Protein AF-A0A502C5X9-F1 (afdb_monomer_lite)

Secondary structure (DSSP, 8-state):
-PPPPS-SSHHHHHHHHHHHHHHTTPEEEEEETTEEEEEE-TT--EEEEEE-SS--HHHHHHHTTT-STT--B--SEEEEEES---TTHHHHHHHTT-EEEEEEESSTT-S-EEEEE---S-SS------SBPPPPPSS---S-TT-SS-----HHHHHHHHHHHHHHHHS-B-HHHHHHTT--HHHHHSTTSSSEEEETTEEES-S---HHHHSHHHHHHHHHHHHHHHHHHH--

pLDDT: mean 86.07, std 11.59, range [36.19, 97.5]

Radius of gyration: 22.04 Å; chains: 1; bounding box: 50×36×68 Å

Foldseek 3Di:
DPDPQPDPDQLVQQVLVCVQLVVVVWDWFACAPQALIWTAHPVGAIEGEHEDQADDVVSLVSQCPCVPPPSQEEGQATEYEYQDDDPPVQVVCVVVLYWYWHWDAPDVPDPHIDIDGPDDPDPDRRGSPHNYYGDDDPDRDPFGGPDPPTPDCDLQLQLVLLLQLCCVPVVKDFCVSSVVSVHHCCQQPPPPHQWDDDDVRITHGGNDPPSCVVCVVSSVVSNVVSVVVVVVVVVD

Structure (mmCIF, N/CA/C/O backbone):
data_AF-A0A502C5X9-F1
#
_entry.id   AF-A0A502C5X9-F1
#
loop_
_atom_site.group_PDB
_atom_site.id
_atom_site.type_symbol
_atom_site.label_atom_id
_atom_site.label_alt_id
_atom_site.label_comp_id
_atom_site.label_asym_id
_atom_site.label_entity_id
_atom_site.label_seq_id
_atom_site.pdbx_PDB_ins_code
_atom_site.Cartn_x
_atom_site.Cartn_y
_atom_site.Cartn_z
_atom_site.occupancy
_atom_site.B_iso_or_equiv
_atom_site.auth_seq_id
_atom_site.auth_comp_id
_atom_site.auth_asym_id
_atom_site.auth_atom_id
_atom_site.pdbx_PDB_model_num
ATOM 1 N N . MET A 1 1 ? 9.878 12.792 -35.454 1.00 36.19 1 MET A N 1
ATOM 2 C CA . MET A 1 1 ? 8.569 12.905 -34.776 1.00 36.19 1 MET A CA 1
ATOM 3 C C . MET A 1 1 ? 8.774 12.499 -33.329 1.00 36.19 1 MET A C 1
ATOM 5 O O . MET A 1 1 ? 9.447 11.499 -33.111 1.00 36.19 1 MET A O 1
ATOM 9 N N . ALA A 1 2 ? 8.303 13.282 -32.356 1.00 42.47 2 ALA A N 1
ATOM 10 C CA . ALA A 1 2 ? 8.372 12.863 -30.957 1.00 42.47 2 ALA A CA 1
ATOM 11 C C . ALA A 1 2 ? 7.516 11.600 -30.794 1.00 42.47 2 ALA A C 1
ATOM 13 O O . ALA A 1 2 ? 6.363 11.592 -31.222 1.00 42.47 2 ALA A O 1
ATOM 14 N N . LYS A 1 3 ? 8.099 10.526 -30.255 1.00 55.25 3 LYS A N 1
ATOM 15 C CA . LYS A 1 3 ? 7.365 9.296 -29.940 1.00 55.25 3 LYS A CA 1
ATOM 16 C C . LYS A 1 3 ? 6.261 9.678 -28.949 1.00 55.25 3 LYS A C 1
ATOM 18 O O . LYS A 1 3 ? 6.556 10.336 -27.950 1.00 55.25 3 LYS A O 1
ATOM 23 N N . GLU A 1 4 ? 5.013 9.348 -29.261 1.00 58.91 4 GLU A N 1
ATOM 24 C CA . GLU A 1 4 ? 3.884 9.628 -28.374 1.00 58.91 4 GLU A CA 1
ATOM 25 C C . GLU A 1 4 ? 4.153 8.991 -27.007 1.00 58.91 4 GLU A C 1
ATOM 27 O O . GLU A 1 4 ? 4.656 7.866 -26.927 1.00 58.91 4 GLU A O 1
ATOM 32 N N . LYS A 1 5 ? 3.913 9.743 -25.928 1.00 69.31 5 LYS A N 1
ATOM 33 C CA . LYS A 1 5 ? 4.139 9.224 -24.580 1.00 69.31 5 LYS A CA 1
ATOM 34 C C . LYS A 1 5 ? 3.052 8.181 -24.299 1.00 69.31 5 LYS A C 1
ATOM 36 O O . LYS A 1 5 ? 1.883 8.551 -24.316 1.00 69.31 5 LYS A O 1
ATOM 41 N N . PRO A 1 6 ? 3.408 6.920 -24.008 1.00 81.62 6 PRO A N 1
ATOM 42 C CA . PRO A 1 6 ? 2.433 5.843 -23.801 1.00 81.62 6 PRO A CA 1
ATOM 43 C C . PRO A 1 6 ? 1.492 6.079 -22.607 1.00 81.62 6 PRO A C 1
ATOM 45 O O . PRO A 1 6 ? 0.400 5.524 -22.577 1.00 81.62 6 PRO A O 1
ATOM 48 N N . PHE A 1 7 ? 1.879 6.936 -21.655 1.00 88.31 7 PHE A N 1
ATOM 49 C CA . PHE A 1 7 ? 1.042 7.349 -20.528 1.00 88.31 7 PHE A CA 1
ATOM 50 C C . PHE A 1 7 ? 1.063 8.867 -20.366 1.00 88.31 7 PHE A C 1
ATOM 52 O O . PHE A 1 7 ? 2.116 9.504 -20.467 1.00 88.31 7 PHE A O 1
ATOM 59 N N . ALA A 1 8 ? -0.109 9.441 -20.086 1.00 85.81 8 ALA A N 1
ATOM 60 C CA . ALA A 1 8 ? -0.269 10.875 -19.855 1.00 85.81 8 ALA A CA 1
ATOM 61 C C . ALA A 1 8 ? 0.150 11.303 -18.436 1.00 85.81 8 ALA A C 1
ATOM 63 O O . ALA A 1 8 ? 0.620 12.425 -18.252 1.00 85.81 8 ALA A O 1
ATOM 64 N N . THR A 1 9 ? -0.008 10.423 -17.441 1.00 89.31 9 THR A N 1
ATOM 65 C CA . THR A 1 9 ? 0.260 10.694 -16.019 1.00 89.31 9 THR A CA 1
ATOM 66 C C . THR A 1 9 ? 0.942 9.504 -15.342 1.00 89.31 9 THR A C 1
ATOM 68 O O . THR A 1 9 ? 0.850 8.376 -15.827 1.00 89.31 9 THR A O 1
ATOM 71 N N . GLU A 1 10 ? 1.619 9.756 -14.216 1.00 89.06 10 GLU A N 1
ATOM 72 C CA . GLU A 1 10 ? 2.200 8.700 -13.366 1.00 89.06 10 GLU A CA 1
ATOM 73 C C . GLU A 1 10 ? 1.101 7.782 -12.815 1.00 89.06 10 GLU A C 1
ATOM 75 O O . GLU A 1 10 ? 1.228 6.570 -12.929 1.00 89.06 10 GLU A O 1
ATOM 80 N N . GLY A 1 11 ? -0.031 8.340 -12.372 1.00 88.44 11 GLY A N 1
ATOM 81 C CA . GLY A 1 11 ? -1.180 7.545 -11.924 1.00 88.44 11 GLY A CA 1
ATOM 82 C C . GLY A 1 11 ? -1.693 6.555 -12.975 1.00 88.44 11 GLY A C 1
ATOM 83 O O . GLY A 1 11 ? -1.880 5.387 -12.667 1.00 88.44 11 GLY A O 1
ATOM 84 N N . ALA A 1 12 ? -1.808 6.963 -14.246 1.00 90.56 12 ALA A N 1
ATOM 85 C CA . ALA A 1 12 ? -2.243 6.050 -15.309 1.00 90.56 12 ALA A CA 1
ATOM 86 C C . ALA A 1 12 ? -1.248 4.900 -15.557 1.00 90.56 12 ALA A C 1
ATOM 88 O O . ALA A 1 12 ? -1.656 3.793 -15.909 1.00 90.56 12 ALA A O 1
ATOM 89 N N . LEU A 1 13 ? 0.054 5.159 -15.389 1.00 93.56 13 LEU A N 1
ATOM 90 C CA . LEU A 1 13 ? 1.093 4.130 -15.456 1.00 93.56 13 LEU A CA 1
ATOM 91 C C . LEU A 1 13 ? 0.979 3.165 -14.269 1.00 93.56 13 LEU A C 1
ATOM 93 O O . LEU A 1 13 ? 1.034 1.950 -14.461 1.00 93.56 13 LEU A O 1
ATOM 97 N N . CYS A 1 14 ? 0.800 3.695 -13.060 1.00 93.88 14 CYS A N 1
ATOM 98 C CA . CYS A 1 14 ? 0.677 2.889 -11.853 1.00 93.88 14 CYS A CA 1
ATOM 99 C C . CYS A 1 14 ? -0.603 2.048 -11.834 1.00 93.88 14 CYS A C 1
ATOM 101 O O . CYS A 1 14 ? -0.535 0.887 -11.446 1.00 93.88 14 CYS A O 1
ATOM 103 N N . ASP A 1 15 ? -1.738 2.584 -12.288 1.00 91.75 15 ASP A N 1
ATOM 104 C CA . ASP A 1 15 ? -3.005 1.848 -12.376 1.00 91.75 15 ASP A CA 1
ATOM 105 C C . ASP A 1 15 ? -2.873 0.648 -13.326 1.00 91.75 15 ASP A C 1
ATOM 107 O O . ASP A 1 15 ? -3.191 -0.483 -12.958 1.00 91.75 15 ASP A O 1
ATOM 111 N N . ALA A 1 16 ? -2.301 0.868 -14.517 1.00 93.12 16 ALA A N 1
ATOM 112 C CA . ALA A 1 16 ? -2.049 -0.206 -15.476 1.00 93.12 16 ALA A CA 1
ATOM 113 C C . ALA A 1 16 ? -1.106 -1.282 -14.909 1.00 93.12 16 ALA A C 1
ATOM 115 O O . ALA A 1 16 ? -1.327 -2.477 -15.116 1.00 93.12 16 ALA A O 1
ATOM 116 N N . PHE A 1 17 ? -0.066 -0.872 -14.176 1.00 95.25 17 PHE A N 1
ATOM 117 C CA . PHE A 1 17 ? 0.856 -1.803 -13.529 1.00 95.25 17 PHE A CA 1
ATOM 118 C C . PHE A 1 17 ? 0.206 -2.565 -12.375 1.00 95.25 17 PHE A C 1
ATOM 120 O O . PHE A 1 17 ? 0.436 -3.763 -12.237 1.00 95.25 17 PHE A O 1
ATOM 127 N N . ALA A 1 18 ? -0.628 -1.906 -11.571 1.00 94.25 18 ALA A N 1
ATOM 128 C CA . ALA A 1 18 ? -1.359 -2.537 -10.481 1.00 94.25 18 ALA A CA 1
ATOM 129 C C . ALA A 1 18 ? -2.304 -3.627 -11.005 1.00 94.25 18 ALA A C 1
ATOM 131 O O . ALA A 1 18 ? -2.344 -4.722 -10.445 1.00 94.25 18 ALA A O 1
ATOM 132 N N . ASP A 1 19 ? -3.018 -3.370 -12.102 1.00 93.06 19 ASP A N 1
ATOM 133 C CA . ASP A 1 19 ? -3.885 -4.366 -12.740 1.00 93.06 19 ASP A CA 1
ATOM 134 C C . ASP A 1 19 ? -3.091 -5.564 -13.265 1.00 93.06 19 ASP A C 1
ATOM 136 O O . ASP A 1 19 ? -3.455 -6.716 -13.009 1.00 93.06 19 ASP A O 1
ATOM 140 N N . TRP A 1 20 ? -1.965 -5.305 -13.933 1.00 94.75 20 TRP A N 1
ATOM 141 C CA . TRP A 1 20 ? -1.061 -6.364 -14.370 1.00 94.75 20 TRP A CA 1
ATOM 142 C C . TRP A 1 20 ? -0.516 -7.174 -13.184 1.00 94.75 20 TRP A C 1
ATOM 144 O O . TRP A 1 20 ? -0.581 -8.401 -13.209 1.00 94.75 20 TRP A O 1
ATOM 154 N N . ALA A 1 21 ? -0.048 -6.517 -12.120 1.00 94.81 21 ALA A N 1
ATOM 155 C CA . ALA A 1 21 ? 0.517 -7.168 -10.941 1.00 94.81 21 ALA A CA 1
ATOM 156 C C . ALA A 1 21 ? -0.516 -8.046 -10.216 1.00 94.81 21 ALA A C 1
ATOM 158 O O . ALA A 1 21 ? -0.203 -9.174 -9.830 1.00 94.81 21 ALA A O 1
ATOM 159 N N . ARG A 1 22 ? -1.770 -7.584 -10.095 1.00 94.62 22 ARG A N 1
ATOM 160 C CA . ARG A 1 22 ? -2.877 -8.405 -9.571 1.00 94.62 22 ARG A CA 1
ATOM 161 C C . ARG A 1 22 ? -3.118 -9.637 -10.436 1.00 94.62 22 ARG A C 1
ATOM 163 O O . ARG A 1 22 ? -3.302 -10.725 -9.898 1.00 94.62 22 ARG A O 1
ATOM 170 N N . ALA A 1 23 ? -3.064 -9.496 -11.761 1.00 92.88 23 ALA A N 1
ATOM 171 C CA . ALA A 1 23 ? -3.180 -10.630 -12.678 1.00 92.88 23 ALA A CA 1
ATOM 172 C C . ALA A 1 23 ? -1.999 -11.616 -12.565 1.00 92.88 23 ALA A C 1
ATOM 174 O O . ALA A 1 23 ? -2.182 -12.803 -12.825 1.00 92.88 23 ALA A O 1
ATOM 175 N N . GLN A 1 24 ? -0.821 -11.154 -12.128 1.00 91.88 24 GLN A N 1
ATOM 176 C CA . GLN A 1 24 ? 0.319 -12.014 -11.777 1.00 91.88 24 GLN A CA 1
ATOM 177 C C . GLN A 1 24 ? 0.201 -12.652 -10.377 1.00 91.8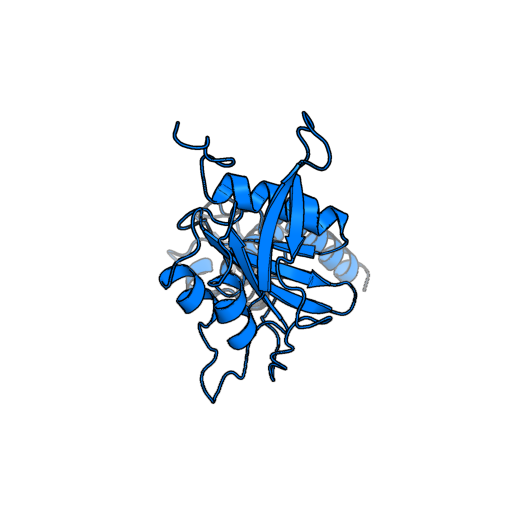8 24 GLN A C 1
ATOM 179 O O . GLN A 1 24 ? 1.070 -13.427 -9.985 1.00 91.88 24 GLN A O 1
ATOM 184 N N . GLY A 1 25 ? -0.857 -12.351 -9.617 1.00 94.06 25 GLY A N 1
ATOM 185 C CA . GLY A 1 25 ? -1.107 -12.923 -8.291 1.00 94.06 25 GLY A CA 1
ATOM 186 C C . GLY A 1 25 ? -0.536 -12.122 -7.117 1.00 94.06 25 GLY A C 1
ATOM 187 O O . GLY A 1 25 ? -0.534 -12.627 -5.994 1.00 94.06 25 GLY A O 1
ATOM 188 N N . PHE A 1 26 ? -0.072 -10.888 -7.334 1.00 96.25 26 PHE A N 1
ATOM 189 C CA . PHE A 1 26 ? 0.341 -10.008 -6.239 1.00 96.25 26 PHE A CA 1
ATOM 190 C C . PHE A 1 26 ? -0.857 -9.327 -5.575 1.00 96.25 26 PHE A C 1
ATOM 192 O O . PHE A 1 26 ? -1.788 -8.866 -6.239 1.00 96.25 26 PHE A O 1
ATOM 199 N N . THR A 1 27 ? -0.774 -9.149 -4.257 1.00 96.81 27 THR A N 1
ATOM 200 C CA . THR A 1 27 ? -1.598 -8.158 -3.559 1.00 96.81 27 THR A CA 1
ATOM 201 C C . THR A 1 27 ? -0.924 -6.794 -3.681 1.00 96.81 27 THR A C 1
ATOM 203 O O . THR A 1 27 ? 0.223 -6.628 -3.268 1.00 96.81 27 THR A O 1
ATOM 206 N N . VAL A 1 28 ? -1.624 -5.815 -4.254 1.00 95.56 28 VAL A N 1
ATOM 207 C CA . VAL A 1 28 ? -1.113 -4.448 -4.437 1.00 95.56 28 VAL A CA 1
ATOM 208 C C . VAL A 1 28 ? -1.548 -3.583 -3.259 1.00 95.56 28 VAL A C 1
ATOM 210 O O . VAL A 1 28 ? -2.748 -3.433 -3.035 1.00 95.56 28 VAL A O 1
ATOM 213 N N . TYR A 1 29 ? -0.591 -2.972 -2.560 1.00 93.56 29 TYR A N 1
ATOM 214 C CA . TYR A 1 29 ? -0.828 -1.950 -1.541 1.00 93.56 29 TYR A CA 1
ATOM 215 C C . TYR A 1 29 ? -0.382 -0.579 -2.071 1.00 93.56 29 TYR A C 1
ATOM 217 O O . TYR A 1 29 ? 0.818 -0.283 -2.055 1.00 93.56 29 TYR A O 1
ATOM 225 N N . PRO A 1 30 ? -1.313 0.262 -2.554 1.00 91.50 30 PRO A N 1
ATOM 226 C CA . PRO A 1 30 ? -0.993 1.616 -2.999 1.00 91.50 30 PRO A CA 1
ATOM 227 C C . PRO A 1 30 ? -0.404 2.450 -1.857 1.00 91.50 30 PRO A C 1
ATOM 229 O O . PRO A 1 30 ? -0.843 2.319 -0.710 1.00 91.50 30 PRO A O 1
ATOM 232 N N . GLU A 1 31 ? 0.558 3.325 -2.160 1.00 88.75 31 GLU A N 1
ATOM 233 C CA . GLU A 1 31 ? 0.994 4.417 -1.270 1.00 88.75 31 GLU A CA 1
ATOM 234 C C . GLU A 1 31 ? 1.380 3.938 0.142 1.00 88.75 31 GLU A C 1
ATOM 236 O O . GLU A 1 31 ? 1.018 4.527 1.168 1.00 88.75 31 GLU A O 1
ATOM 241 N N . THR A 1 32 ? 2.073 2.800 0.205 1.00 89.12 32 THR A N 1
ATOM 242 C CA . THR A 1 32 ? 2.324 2.061 1.444 1.00 89.12 32 THR A CA 1
ATOM 243 C C . THR A 1 32 ? 3.805 2.059 1.789 1.00 89.12 32 THR A C 1
ATOM 245 O O . THR A 1 32 ? 4.670 1.841 0.947 1.00 89.12 32 THR A O 1
ATOM 248 N N . ALA A 1 33 ? 4.105 2.316 3.065 1.00 88.12 33 ALA A N 1
ATOM 249 C CA . ALA A 1 33 ? 5.467 2.383 3.602 1.00 88.12 33 ALA A CA 1
ATOM 250 C C . ALA A 1 33 ? 6.403 3.366 2.864 1.00 88.12 33 ALA A C 1
ATOM 252 O O . ALA A 1 33 ? 7.623 3.218 2.903 1.00 88.12 33 ALA A O 1
ATOM 253 N N . GLY A 1 34 ? 5.830 4.400 2.239 1.00 87.50 34 GLY A N 1
ATOM 254 C CA . GLY A 1 34 ? 6.571 5.426 1.508 1.00 87.50 34 GLY A CA 1
ATOM 255 C C . GLY A 1 34 ? 6.950 5.052 0.076 1.00 87.50 34 GLY A C 1
ATOM 256 O O . GLY A 1 34 ? 7.746 5.788 -0.493 1.00 87.50 34 GLY A O 1
ATOM 257 N N . TRP A 1 35 ? 6.393 3.961 -0.458 1.00 92.00 35 TRP A N 1
ATOM 258 C CA . TRP A 1 35 ? 6.481 3.550 -1.860 1.00 92.00 35 TRP A CA 1
ATOM 259 C C . TRP A 1 35 ? 5.188 3.913 -2.593 1.00 92.00 35 TRP A C 1
ATOM 261 O O . TRP A 1 35 ? 4.112 3.811 -1.995 1.00 92.00 35 TRP A O 1
ATOM 271 N N . ASP A 1 36 ? 5.269 4.240 -3.886 1.00 91.88 36 ASP A N 1
ATOM 272 C CA . ASP A 1 36 ? 4.075 4.467 -4.719 1.00 91.88 36 ASP A CA 1
ATOM 273 C C . ASP A 1 36 ? 3.191 3.207 -4.754 1.00 91.88 36 ASP A C 1
ATOM 275 O O . ASP A 1 36 ? 1.961 3.286 -4.696 1.00 91.88 36 ASP A O 1
ATOM 279 N N . MET A 1 37 ? 3.821 2.025 -4.786 1.00 94.12 37 MET A N 1
ATOM 280 C CA . MET A 1 37 ? 3.169 0.727 -4.591 1.00 94.12 37 MET A CA 1
ATOM 281 C C . MET A 1 37 ? 4.075 -0.227 -3.810 1.00 94.12 37 MET A C 1
ATOM 283 O O . MET A 1 37 ? 5.272 -0.330 -4.078 1.00 94.12 37 MET A O 1
ATOM 287 N N . LEU A 1 38 ? 3.487 -0.988 -2.890 1.00 95.88 38 LEU A N 1
ATOM 288 C CA . LEU A 1 38 ? 4.123 -2.135 -2.251 1.00 95.88 38 LEU A CA 1
ATOM 289 C C . LEU A 1 38 ? 3.380 -3.404 -2.676 1.00 95.88 38 LEU A C 1
ATOM 291 O O . LEU A 1 38 ? 2.215 -3.601 -2.331 1.00 95.88 38 LEU A O 1
ATOM 295 N N . LEU A 1 39 ? 4.037 -4.254 -3.457 1.00 97.19 39 LEU A N 1
ATOM 296 C CA . LEU A 1 39 ? 3.483 -5.534 -3.889 1.00 97.19 39 LEU A CA 1
ATOM 297 C C . LEU A 1 39 ? 3.829 -6.619 -2.877 1.00 97.19 39 LEU A C 1
ATOM 299 O O . LEU A 1 39 ? 4.956 -6.664 -2.389 1.00 97.19 39 LEU A O 1
ATOM 303 N N . VAL A 1 40 ? 2.880 -7.508 -2.596 1.00 97.50 40 VAL A N 1
ATOM 304 C CA . VAL A 1 40 ? 3.068 -8.645 -1.688 1.00 97.50 40 VAL A CA 1
ATOM 305 C C . VAL A 1 40 ? 2.729 -9.935 -2.423 1.00 97.50 40 VAL A C 1
ATOM 307 O O . VAL A 1 40 ? 1.609 -10.100 -2.914 1.00 97.50 40 VAL A O 1
ATOM 310 N N . ALA A 1 41 ? 3.708 -10.831 -2.520 1.00 95.81 41 ALA A N 1
ATOM 311 C CA . ALA A 1 41 ? 3.540 -12.165 -3.084 1.00 95.81 41 ALA A CA 1
ATOM 312 C C . ALA A 1 41 ? 2.794 -13.096 -2.111 1.00 95.81 41 ALA A C 1
ATOM 314 O O . ALA A 1 41 ? 2.665 -12.809 -0.920 1.00 95.81 41 ALA A O 1
ATOM 315 N N . ALA A 1 42 ? 2.323 -14.242 -2.608 1.00 94.25 42 ALA A N 1
ATOM 316 C CA . ALA A 1 42 ? 1.590 -15.222 -1.801 1.00 94.25 42 ALA A CA 1
ATOM 317 C C . ALA A 1 42 ? 2.407 -15.794 -0.624 1.00 94.25 42 ALA A C 1
ATOM 319 O O . ALA A 1 42 ? 1.839 -16.188 0.392 1.00 94.25 42 ALA A O 1
ATOM 320 N N . ASP A 1 43 ? 3.734 -15.824 -0.748 1.00 93.50 43 ASP A N 1
ATOM 321 C CA . ASP A 1 43 ? 4.671 -16.259 0.293 1.00 93.50 43 ASP A CA 1
ATOM 322 C C . ASP A 1 43 ? 5.090 -15.127 1.257 1.00 93.50 43 ASP A C 1
ATOM 324 O O . ASP A 1 43 ? 5.869 -15.341 2.187 1.00 93.50 43 ASP A O 1
ATOM 328 N N . GLY A 1 44 ? 4.551 -13.921 1.059 1.00 94.00 44 GLY A N 1
ATOM 329 C CA . GLY A 1 44 ? 4.794 -12.752 1.894 1.00 94.00 44 GLY A CA 1
ATOM 330 C C . GLY A 1 44 ? 6.038 -11.938 1.536 1.00 94.00 44 GLY A C 1
ATOM 331 O O . GLY A 1 44 ? 6.311 -10.972 2.253 1.00 94.00 44 GLY A O 1
ATOM 332 N N . HIS A 1 45 ? 6.778 -12.275 0.471 1.00 95.38 45 HIS A N 1
ATOM 333 C CA . HIS A 1 45 ? 7.831 -11.391 -0.039 1.00 95.38 45 HIS A CA 1
ATOM 334 C C . HIS A 1 45 ? 7.240 -10.079 -0.556 1.00 95.38 45 HIS A C 1
ATOM 336 O O . HIS A 1 45 ? 6.152 -10.043 -1.140 1.00 95.38 45 HIS A O 1
ATOM 342 N N . GLN A 1 46 ? 7.977 -8.995 -0.337 1.00 96.69 46 GLN A N 1
ATOM 343 C CA . GLN A 1 46 ? 7.580 -7.640 -0.675 1.00 96.69 46 GLN A CA 1
ATOM 344 C C . GLN A 1 46 ? 8.445 -7.064 -1.792 1.00 96.69 46 GLN A C 1
ATOM 346 O O . GLN A 1 46 ? 9.670 -7.155 -1.756 1.00 96.69 46 GLN A O 1
ATOM 351 N N . LEU A 1 47 ? 7.802 -6.395 -2.745 1.00 95.81 47 LEU A N 1
ATOM 352 C CA . LEU A 1 47 ? 8.451 -5.626 -3.802 1.00 95.81 47 LEU A CA 1
ATOM 353 C C . LEU A 1 47 ? 7.983 -4.168 -3.724 1.00 95.81 47 LEU A C 1
ATOM 355 O O . LEU A 1 47 ? 6.814 -3.867 -3.966 1.00 95.81 47 LEU A O 1
ATOM 359 N N . GLY A 1 48 ? 8.898 -3.268 -3.363 1.00 96.06 48 GLY A N 1
ATOM 360 C CA . GLY A 1 48 ? 8.654 -1.825 -3.352 1.00 96.06 48 GLY A CA 1
ATOM 361 C C . GLY A 1 48 ? 8.860 -1.216 -4.736 1.00 96.06 48 GLY A C 1
ATOM 362 O O . GLY A 1 48 ? 9.874 -1.485 -5.383 1.00 96.06 48 GLY A O 1
ATOM 363 N N . ILE A 1 49 ? 7.906 -0.396 -5.179 1.00 95.75 49 ILE A N 1
ATOM 364 C CA . ILE A 1 49 ? 7.890 0.236 -6.500 1.00 95.75 49 ILE A CA 1
ATOM 365 C C . ILE A 1 49 ? 7.843 1.757 -6.354 1.00 95.75 49 ILE A C 1
ATOM 367 O O . ILE A 1 49 ? 6.956 2.295 -5.692 1.00 95.75 49 ILE A O 1
ATOM 371 N N . GLU A 1 50 ? 8.768 2.438 -7.028 1.00 95.56 50 GLU A N 1
ATOM 372 C CA . GLU A 1 50 ? 8.712 3.882 -7.289 1.00 95.56 50 GLU A CA 1
ATOM 373 C C . GLU A 1 50 ? 8.453 4.113 -8.780 1.00 95.56 50 GLU A C 1
ATOM 375 O O . GLU A 1 50 ? 9.137 3.552 -9.638 1.00 95.56 50 GLU A O 1
ATOM 380 N N . ALA A 1 51 ? 7.483 4.948 -9.118 1.00 94.44 51 ALA A N 1
ATOM 381 C CA . ALA A 1 51 ? 7.052 5.182 -10.481 1.00 94.44 51 ALA A CA 1
ATOM 382 C C . ALA A 1 51 ? 7.473 6.563 -10.988 1.00 94.44 51 ALA A C 1
ATOM 384 O O . ALA A 1 51 ? 7.521 7.560 -10.265 1.00 94.44 51 ALA A O 1
ATOM 385 N N . LYS A 1 52 ? 7.782 6.637 -12.284 1.00 92.81 52 LYS A N 1
ATOM 386 C CA . LYS A 1 52 ? 8.028 7.909 -12.964 1.00 92.81 52 LYS A CA 1
ATOM 387 C C . LYS A 1 52 ? 7.741 7.817 -14.446 1.00 92.81 52 LYS A C 1
ATOM 389 O O . LYS A 1 52 ? 8.072 6.829 -15.085 1.00 92.81 52 LYS A O 1
ATOM 394 N N . LEU A 1 53 ? 7.292 8.911 -15.060 1.00 92.19 53 LEU A N 1
ATOM 395 C CA . LEU A 1 53 ? 7.183 8.964 -16.529 1.00 92.19 53 LEU A CA 1
ATOM 396 C C . LEU A 1 53 ? 8.534 8.943 -17.263 1.00 92.19 53 LEU A C 1
ATOM 398 O O . LEU A 1 53 ? 8.572 8.852 -18.491 1.00 92.19 53 LEU A O 1
ATOM 402 N N . SER A 1 54 ? 9.653 9.079 -16.553 1.00 90.31 54 SER A N 1
ATOM 403 C CA . SER A 1 54 ? 10.995 9.003 -17.132 1.00 90.31 54 SER A CA 1
ATOM 404 C C . SER A 1 54 ? 11.999 8.555 -16.081 1.00 90.31 54 SER A C 1
ATOM 406 O O . SER A 1 54 ? 12.046 9.130 -14.992 1.00 90.31 54 SER A O 1
ATOM 408 N N . LEU A 1 55 ? 12.838 7.582 -16.426 1.00 89.69 55 LEU A N 1
ATOM 409 C CA . LEU A 1 55 ? 13.911 7.125 -15.549 1.00 89.69 55 LEU A CA 1
ATOM 410 C C . LEU A 1 55 ? 14.920 8.260 -15.323 1.00 89.69 55 LEU A C 1
ATOM 412 O O . LEU A 1 55 ? 15.453 8.838 -16.267 1.00 89.69 55 LEU A O 1
ATOM 416 N N . ASN A 1 56 ? 15.136 8.633 -14.064 1.00 89.12 56 ASN A N 1
ATOM 417 C CA . ASN A 1 56 ? 16.049 9.704 -13.669 1.00 89.12 56 ASN A CA 1
ATOM 418 C C . ASN A 1 56 ? 16.634 9.434 -12.278 1.00 89.12 56 ASN A C 1
ATOM 420 O O . ASN A 1 56 ? 16.144 8.594 -11.525 1.00 89.12 56 ASN A O 1
ATOM 424 N N . LEU A 1 57 ? 17.660 10.200 -11.903 1.00 89.94 57 LEU A N 1
ATOM 425 C CA . LEU A 1 57 ? 18.334 10.033 -10.612 1.00 89.94 57 LEU A CA 1
ATOM 426 C C . LEU A 1 57 ? 17.408 10.239 -9.407 1.00 89.94 57 LEU A C 1
ATOM 428 O O . LEU A 1 57 ? 17.675 9.691 -8.343 1.00 89.94 57 LEU A O 1
ATOM 432 N N . LYS A 1 58 ? 16.315 11.001 -9.551 1.00 89.81 58 LYS A N 1
ATOM 433 C CA . LYS A 1 58 ? 15.372 11.223 -8.452 1.00 89.81 58 LYS A CA 1
ATOM 434 C C . LYS A 1 58 ? 14.587 9.949 -8.134 1.00 89.81 58 LYS A C 1
ATOM 436 O O . LYS A 1 58 ? 14.545 9.585 -6.968 1.00 89.81 58 LYS A O 1
ATOM 441 N N . VAL A 1 59 ? 14.026 9.263 -9.135 1.00 90.44 59 VAL A N 1
ATOM 442 C CA . VAL A 1 59 ? 13.303 7.995 -8.892 1.00 90.44 59 VAL A CA 1
ATOM 443 C C . VAL A 1 59 ? 14.251 6.898 -8.403 1.00 90.44 59 VAL A C 1
ATOM 445 O O . VAL A 1 59 ? 13.909 6.159 -7.488 1.00 90.44 59 VAL A O 1
ATOM 448 N N . LEU A 1 60 ? 15.492 6.870 -8.903 1.00 90.31 60 LEU A N 1
ATOM 449 C CA . LEU A 1 60 ? 16.515 5.956 -8.393 1.00 90.31 60 LEU A CA 1
ATOM 450 C C . LEU A 1 60 ? 16.840 6.227 -6.914 1.00 90.31 60 LEU A C 1
ATOM 452 O O . LEU A 1 60 ? 16.871 5.306 -6.104 1.00 90.31 60 LEU A O 1
ATOM 456 N N . ALA A 1 61 ? 17.038 7.494 -6.539 1.00 90.25 61 ALA A N 1
ATOM 457 C CA . ALA A 1 61 ? 17.286 7.878 -5.151 1.00 90.2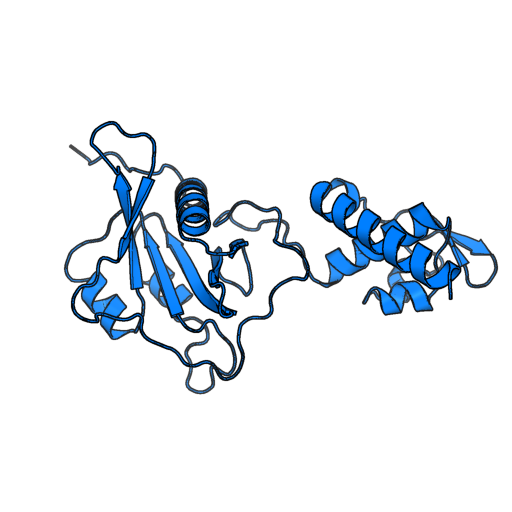5 61 ALA A CA 1
ATOM 458 C C . ALA A 1 61 ? 16.090 7.581 -4.229 1.00 90.25 61 ALA A C 1
ATOM 460 O O . ALA A 1 61 ? 16.296 7.233 -3.067 1.00 90.25 61 ALA A O 1
ATOM 461 N N . GLN A 1 62 ? 14.856 7.705 -4.731 1.00 91.06 62 GLN A N 1
ATOM 462 C CA . GLN A 1 62 ? 13.652 7.300 -3.999 1.00 91.06 62 GLN A CA 1
ATOM 463 C C . GLN A 1 62 ? 13.644 5.785 -3.754 1.00 91.06 62 GLN A C 1
ATOM 465 O O . GLN A 1 62 ? 13.510 5.366 -2.608 1.00 91.06 62 GLN A O 1
ATOM 470 N N . ALA A 1 63 ? 13.919 4.976 -4.781 1.00 91.88 63 ALA A N 1
ATOM 471 C CA . ALA A 1 63 ? 13.976 3.520 -4.653 1.00 91.88 63 ALA A CA 1
ATOM 472 C C . ALA A 1 63 ? 15.117 3.055 -3.727 1.00 91.88 63 ALA A C 1
ATOM 474 O O . ALA A 1 63 ? 14.987 2.060 -3.020 1.00 91.88 63 ALA A O 1
ATOM 475 N N . LEU A 1 64 ? 16.217 3.807 -3.649 1.00 90.06 64 LEU A N 1
ATOM 476 C CA . LEU A 1 64 ? 17.311 3.576 -2.697 1.00 90.06 64 LEU A CA 1
ATOM 477 C C . LEU A 1 64 ? 17.033 4.130 -1.292 1.00 90.06 64 LEU A C 1
ATOM 479 O O . LEU A 1 64 ? 17.843 3.965 -0.380 1.00 90.06 64 LEU A O 1
ATOM 483 N N . LYS A 1 65 ? 15.905 4.798 -1.047 1.00 83.31 65 LYS A N 1
ATOM 484 C CA . LYS A 1 65 ? 15.650 5.392 0.266 1.00 83.31 65 LYS A CA 1
ATOM 485 C C . LYS A 1 65 ? 15.640 4.313 1.352 1.00 83.31 65 LYS A C 1
ATOM 487 O O . LYS A 1 65 ? 15.065 3.234 1.205 1.00 83.31 65 LYS A O 1
ATOM 492 N N . GLY A 1 66 ? 16.321 4.610 2.456 1.00 72.62 66 GLY A N 1
ATOM 493 C CA . GLY A 1 66 ? 16.459 3.681 3.574 1.00 72.62 66 GLY A CA 1
ATOM 494 C C . GLY A 1 66 ? 17.434 2.527 3.329 1.00 72.62 66 GLY A C 1
ATOM 495 O O . GLY A 1 66 ? 17.492 1.653 4.177 1.00 72.62 66 GLY A O 1
ATOM 496 N N . CYS A 1 67 ? 18.210 2.516 2.235 1.00 66.81 67 CYS A N 1
ATOM 497 C CA . CYS A 1 67 ? 19.232 1.499 1.942 1.00 66.81 67 CYS A CA 1
ATOM 498 C C . CYS A 1 67 ? 20.588 1.733 2.648 1.00 66.81 67 CYS A C 1
ATOM 500 O O . CYS A 1 67 ? 21.627 1.245 2.205 1.00 66.81 67 CYS A O 1
ATOM 502 N N . THR A 1 68 ? 20.622 2.536 3.716 1.00 63.53 68 THR A N 1
ATOM 503 C CA . THR A 1 68 ? 21.859 2.806 4.464 1.00 63.53 68 THR A CA 1
ATOM 504 C C . THR A 1 68 ? 22.321 1.554 5.217 1.00 63.53 68 THR A C 1
ATOM 506 O O . THR A 1 68 ? 21.550 0.618 5.397 1.00 63.53 68 THR A O 1
ATOM 509 N N . TYR A 1 69 ? 23.557 1.546 5.732 1.00 48.84 69 TYR A N 1
ATOM 510 C CA . TYR A 1 69 ? 24.155 0.442 6.518 1.00 48.84 69 TYR A CA 1
ATOM 511 C C . TYR A 1 69 ? 23.307 -0.076 7.707 1.00 48.84 69 TYR A C 1
ATOM 513 O O . TYR A 1 69 ? 23.641 -1.084 8.322 1.00 48.84 69 TYR A O 1
ATOM 521 N N . SER A 1 70 ? 22.213 0.609 8.038 1.00 51.44 70 SER A N 1
ATOM 522 C CA . SER A 1 70 ? 21.261 0.308 9.103 1.00 51.44 70 SER A CA 1
ATOM 523 C C . SER A 1 70 ? 19.840 0.058 8.581 1.00 51.44 70 SER A C 1
ATOM 525 O O . SER A 1 70 ? 18.891 0.342 9.310 1.00 51.44 70 SER A O 1
ATOM 527 N N . ALA A 1 71 ? 19.661 -0.367 7.326 1.00 61.22 71 ALA A N 1
ATOM 528 C CA . ALA A 1 71 ? 18.357 -0.658 6.726 1.00 61.22 71 ALA A CA 1
ATOM 529 C C . ALA A 1 71 ? 17.673 -1.840 7.438 1.00 61.22 71 ALA A C 1
ATOM 531 O O . ALA A 1 71 ? 17.625 -2.960 6.941 1.00 61.22 71 ALA A O 1
ATOM 532 N N . GLU A 1 72 ? 17.173 -1.616 8.652 1.00 77.06 72 GLU A N 1
ATOM 533 C CA . GLU A 1 72 ? 16.512 -2.654 9.438 1.00 77.06 72 GLU A CA 1
ATOM 534 C C . GLU A 1 72 ? 15.146 -2.997 8.861 1.00 77.06 72 GLU A C 1
ATOM 536 O O . GLU A 1 72 ? 14.653 -4.094 9.094 1.00 77.06 72 GLU A O 1
ATOM 541 N N . ARG A 1 73 ? 14.542 -2.074 8.103 1.00 89.12 73 ARG A N 1
ATOM 542 C CA . ARG A 1 73 ? 13.212 -2.246 7.539 1.00 89.12 73 ARG A CA 1
ATOM 543 C C . ARG A 1 73 ? 13.136 -1.863 6.068 1.00 89.12 73 ARG A C 1
ATOM 545 O O . ARG A 1 73 ? 13.599 -0.790 5.687 1.00 89.12 73 ARG A O 1
ATOM 552 N N . GLY A 1 74 ? 12.489 -2.702 5.267 1.00 92.31 74 GLY A N 1
ATOM 553 C CA . GLY A 1 74 ? 12.234 -2.442 3.854 1.00 92.31 74 GLY A CA 1
ATOM 554 C C . GLY A 1 74 ? 11.556 -3.623 3.160 1.00 92.31 74 GLY A C 1
ATOM 555 O O . GLY A 1 74 ? 11.281 -4.626 3.815 1.00 92.31 74 GLY A O 1
ATOM 556 N N . PRO A 1 75 ? 11.274 -3.506 1.856 1.00 94.44 75 PRO A N 1
ATOM 557 C CA . PRO A 1 75 ? 10.860 -4.643 1.046 1.00 94.44 75 PRO A CA 1
ATOM 558 C C . PRO A 1 75 ? 12.050 -5.567 0.743 1.00 94.44 75 PRO A C 1
ATOM 560 O O . PRO A 1 75 ? 13.203 -5.128 0.779 1.00 94.44 75 PRO A O 1
ATOM 563 N N . ASP A 1 76 ? 11.758 -6.826 0.420 1.00 94.19 76 ASP A N 1
ATOM 564 C CA . ASP A 1 76 ? 12.744 -7.824 -0.014 1.00 94.19 76 ASP A CA 1
ATOM 565 C C . ASP A 1 76 ? 13.338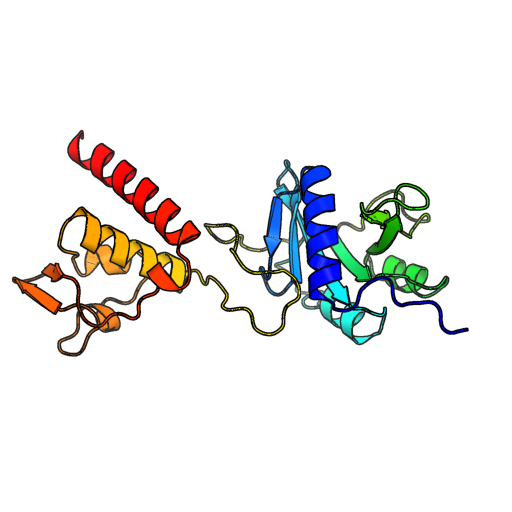 -7.444 -1.384 1.00 94.19 76 ASP A C 1
ATOM 567 O O . ASP A 1 76 ? 14.538 -7.570 -1.613 1.00 94.19 76 ASP A O 1
ATOM 571 N N . TYR A 1 77 ? 12.514 -6.874 -2.268 1.00 94.00 77 TYR A N 1
ATOM 572 C CA . TYR A 1 77 ? 12.902 -6.443 -3.609 1.00 94.00 77 TYR A CA 1
ATOM 573 C C . TYR A 1 77 ? 12.548 -4.977 -3.857 1.00 94.00 77 TYR A C 1
ATOM 575 O O . TYR A 1 77 ? 11.604 -4.428 -3.281 1.00 94.00 77 TYR A O 1
ATOM 583 N N . ARG A 1 78 ? 13.291 -4.330 -4.756 1.00 94.38 78 ARG A N 1
ATOM 584 C CA . ARG A 1 78 ? 13.092 -2.920 -5.108 1.00 94.38 78 ARG A CA 1
ATOM 585 C C . ARG A 1 78 ? 13.074 -2.747 -6.610 1.00 94.38 78 ARG A C 1
ATOM 587 O O . ARG A 1 78 ? 13.894 -3.335 -7.313 1.00 94.38 78 ARG A O 1
ATOM 594 N N . ALA A 1 79 ? 12.171 -1.908 -7.092 1.00 94.50 79 ALA A N 1
ATOM 595 C CA . ALA A 1 79 ? 12.084 -1.624 -8.506 1.00 94.50 79 ALA A CA 1
ATOM 596 C C . ALA A 1 79 ? 11.599 -0.206 -8.796 1.00 94.50 79 ALA A C 1
ATOM 598 O O . ALA A 1 79 ? 10.991 0.472 -7.965 1.00 94.50 79 ALA A O 1
ATOM 599 N N . VAL A 1 80 ? 11.880 0.222 -10.019 1.00 94.75 80 VAL A N 1
ATOM 600 C CA . VAL A 1 80 ? 11.343 1.437 -10.611 1.00 94.75 80 VAL A CA 1
ATOM 601 C C . VAL A 1 80 ? 10.421 1.078 -11.768 1.00 94.75 80 VAL A C 1
ATOM 603 O O . VAL A 1 80 ? 10.715 0.190 -12.569 1.00 94.75 80 VAL A O 1
ATOM 606 N N . LEU A 1 81 ? 9.302 1.784 -11.858 1.00 95.38 81 LEU A N 1
ATOM 607 C CA . LEU A 1 81 ? 8.323 1.640 -12.924 1.00 95.38 81 LEU A CA 1
ATOM 608 C C . LEU A 1 81 ? 8.390 2.860 -13.836 1.00 95.38 81 LEU A C 1
ATOM 610 O O . LEU A 1 81 ? 8.135 3.989 -13.410 1.00 95.38 81 LEU A O 1
ATOM 614 N N . VAL A 1 82 ? 8.707 2.637 -15.107 1.00 93.81 82 VAL A N 1
ATOM 615 C CA . VAL A 1 82 ? 8.758 3.696 -16.117 1.00 93.81 82 VAL A CA 1
ATOM 616 C C . VAL A 1 82 ? 8.094 3.226 -17.406 1.00 93.81 82 VAL A C 1
ATOM 618 O O . VAL A 1 82 ? 8.082 2.034 -17.688 1.00 93.81 82 VAL A O 1
ATOM 621 N N . PRO A 1 83 ? 7.551 4.115 -18.251 1.00 91.94 83 PRO A N 1
ATOM 622 C CA . PRO A 1 83 ? 6.928 3.653 -19.484 1.00 91.94 83 PRO A CA 1
ATOM 623 C C . PRO A 1 83 ? 7.918 3.049 -20.478 1.00 91.94 83 PRO A C 1
ATOM 625 O O . PRO A 1 83 ? 7.582 2.135 -21.220 1.00 91.94 83 PRO A O 1
ATOM 628 N N . ALA A 1 84 ? 9.133 3.587 -20.502 1.00 88.19 84 ALA A N 1
ATOM 629 C CA . ALA A 1 84 ? 10.237 3.111 -21.314 1.00 88.19 84 ALA A CA 1
ATOM 630 C C . ALA A 1 84 ? 11.556 3.514 -20.650 1.00 88.19 84 ALA A C 1
ATOM 632 O O . ALA A 1 84 ? 11.640 4.565 -20.005 1.00 88.19 84 ALA A O 1
ATOM 633 N N . SER A 1 85 ? 12.583 2.701 -20.857 1.00 83.19 85 SER A N 1
ATOM 634 C CA . SER A 1 85 ? 13.961 2.967 -20.456 1.00 83.19 85 SER A CA 1
ATOM 635 C C . SER A 1 85 ? 14.889 2.968 -21.676 1.00 83.19 85 SER A C 1
ATOM 637 O O . SER A 1 85 ? 14.463 2.683 -22.800 1.00 83.19 85 SER A O 1
ATOM 639 N N . CYS A 1 86 ? 16.152 3.339 -21.472 1.00 74.12 86 CYS A N 1
ATOM 640 C CA . CYS A 1 86 ? 17.200 3.222 -22.479 1.00 74.12 86 CYS A CA 1
ATOM 641 C C . CYS A 1 86 ? 18.312 2.288 -21.997 1.00 74.12 86 CYS A C 1
ATOM 643 O O . CYS A 1 86 ? 18.614 2.216 -20.803 1.00 74.12 86 CYS A O 1
ATOM 645 N N . ASP A 1 87 ? 18.932 1.613 -22.961 1.00 65.44 87 ASP A N 1
ATOM 646 C CA . ASP A 1 87 ? 20.031 0.684 -22.722 1.00 65.44 87 ASP A CA 1
ATOM 647 C C . ASP A 1 87 ? 21.199 1.430 -22.036 1.00 65.44 87 ASP A C 1
ATOM 649 O O . ASP A 1 87 ? 21.564 2.541 -22.434 1.00 65.44 87 ASP A O 1
ATOM 653 N N . GLY A 1 88 ? 21.734 0.857 -20.951 1.00 73.25 88 GLY A N 1
ATOM 654 C CA . GLY A 1 88 ? 22.784 1.439 -20.104 1.00 73.25 88 GLY A CA 1
ATOM 655 C C . GLY A 1 88 ? 22.307 2.020 -18.765 1.00 73.25 88 GLY A C 1
ATOM 656 O O . GLY A 1 88 ? 23.007 1.877 -17.765 1.00 73.25 88 GLY A O 1
ATOM 657 N N . VAL A 1 89 ? 21.116 2.631 -18.685 1.00 78.19 89 VAL A N 1
ATOM 658 C CA . VAL A 1 89 ? 20.580 3.091 -17.380 1.00 78.19 89 VAL A CA 1
ATOM 659 C C . VAL A 1 89 ? 19.992 1.920 -16.600 1.00 78.19 89 VAL A C 1
ATOM 661 O O . VAL A 1 89 ? 20.174 1.843 -15.387 1.00 78.19 89 VAL A O 1
ATOM 664 N N . ASP A 1 90 ? 19.373 0.974 -17.306 1.00 82.81 90 ASP A N 1
ATOM 665 C CA . ASP A 1 90 ? 18.902 -0.277 -16.713 1.00 82.81 90 ASP A CA 1
ATOM 666 C C . ASP A 1 90 ? 20.071 -1.031 -16.052 1.00 82.81 90 ASP A C 1
ATOM 668 O O . ASP A 1 90 ? 19.917 -1.541 -14.944 1.00 82.81 90 ASP A O 1
ATOM 672 N N . ASP A 1 91 ? 21.260 -1.033 -16.679 1.00 82.75 91 ASP A N 1
ATOM 673 C CA . ASP A 1 91 ? 22.458 -1.724 -16.164 1.00 82.75 91 ASP A CA 1
ATOM 674 C C . ASP A 1 91 ? 22.938 -1.095 -14.855 1.00 82.75 91 ASP A C 1
ATOM 676 O O . ASP A 1 91 ? 23.340 -1.791 -13.920 1.00 82.75 91 ASP A O 1
ATOM 680 N N . ILE A 1 92 ? 22.862 0.235 -14.764 1.00 86.31 92 ILE A N 1
ATOM 681 C CA . ILE A 1 92 ? 23.180 0.975 -13.542 1.00 86.31 92 ILE A CA 1
ATOM 682 C C . ILE A 1 92 ? 22.176 0.620 -12.442 1.00 86.31 92 ILE A C 1
ATOM 684 O O . ILE A 1 92 ? 22.587 0.335 -11.319 1.00 86.31 92 ILE A O 1
ATOM 688 N N . CYS A 1 93 ? 20.874 0.607 -12.743 1.00 89.44 93 CYS A N 1
ATOM 689 C CA . CYS A 1 93 ? 19.843 0.213 -11.779 1.00 89.44 93 CYS A CA 1
ATOM 690 C C . CYS A 1 93 ? 20.079 -1.208 -11.251 1.00 89.44 93 CYS A C 1
ATOM 692 O O . CYS A 1 93 ? 20.064 -1.414 -10.036 1.00 89.44 93 CYS A O 1
ATOM 694 N N . ALA A 1 94 ? 20.403 -2.154 -12.134 1.00 85.88 94 ALA A N 1
ATOM 695 C CA . ALA A 1 94 ? 20.695 -3.529 -11.753 1.00 85.88 94 ALA A CA 1
ATOM 696 C C . ALA A 1 94 ? 21.924 -3.649 -10.840 1.00 85.88 94 ALA A C 1
ATOM 698 O O . ALA A 1 94 ? 21.875 -4.383 -9.855 1.00 85.88 94 ALA A O 1
ATOM 699 N N . HIS A 1 95 ? 22.987 -2.872 -11.086 1.00 86.81 95 HIS A N 1
ATOM 700 C CA . HIS A 1 95 ? 24.150 -2.812 -10.186 1.00 86.81 95 HIS A CA 1
ATOM 701 C C . HIS A 1 95 ? 23.798 -2.306 -8.782 1.00 86.81 95 HIS A C 1
ATOM 703 O O . HIS A 1 95 ? 24.461 -2.665 -7.811 1.00 86.81 95 HIS A O 1
ATOM 709 N N . PHE A 1 96 ? 22.754 -1.488 -8.663 1.00 88.12 96 PHE A N 1
ATOM 710 C CA . PHE A 1 96 ? 22.217 -1.042 -7.381 1.00 88.12 96 PHE A CA 1
ATOM 711 C C . PHE A 1 96 ? 21.160 -1.988 -6.799 1.00 88.12 96 PHE A C 1
ATOM 713 O O . PHE A 1 96 ? 20.561 -1.645 -5.786 1.00 88.12 96 PHE A O 1
ATOM 720 N N . GLY A 1 97 ? 20.908 -3.150 -7.409 1.00 89.69 97 GLY A N 1
ATOM 721 C CA . GLY A 1 97 ? 19.882 -4.086 -6.952 1.00 89.69 97 GLY A CA 1
ATOM 722 C C . GLY A 1 97 ? 18.453 -3.571 -7.151 1.00 89.69 97 GLY A C 1
ATOM 723 O O . GLY A 1 97 ? 17.564 -3.900 -6.365 1.00 89.69 97 GLY A O 1
ATOM 724 N N . ILE A 1 98 ? 18.239 -2.724 -8.164 1.00 91.56 98 ILE A N 1
ATOM 725 C CA . ILE A 1 98 ? 16.941 -2.138 -8.508 1.00 91.56 98 ILE A CA 1
ATOM 726 C C . ILE A 1 98 ? 16.508 -2.649 -9.877 1.00 91.56 98 ILE A C 1
ATOM 728 O O . ILE A 1 98 ? 17.182 -2.429 -10.881 1.00 91.56 98 ILE A O 1
ATOM 732 N N . GLU A 1 99 ? 15.351 -3.300 -9.916 1.00 91.81 99 GLU A N 1
ATOM 733 C CA . GLU A 1 99 ? 14.742 -3.776 -11.157 1.00 91.81 99 GLU A CA 1
ATOM 734 C C . GLU A 1 99 ? 14.032 -2.632 -11.901 1.00 91.81 99 GLU A C 1
ATOM 736 O O . GLU A 1 99 ? 13.511 -1.703 -11.281 1.00 91.81 99 GLU A O 1
ATOM 741 N N . VAL A 1 100 ? 13.987 -2.698 -13.234 1.00 92.81 100 VAL A N 1
ATOM 742 C CA . VAL A 1 100 ? 13.284 -1.708 -14.063 1.00 92.81 100 VAL A CA 1
ATOM 743 C C . VAL A 1 100 ? 12.137 -2.393 -14.794 1.00 92.81 100 VAL A C 1
ATOM 745 O O . VAL A 1 100 ? 12.358 -3.226 -15.676 1.00 92.81 100 VAL A O 1
ATOM 748 N N . PHE A 1 101 ? 10.908 -2.003 -14.457 1.00 93.31 101 PHE A N 1
ATOM 749 C CA . PHE A 1 101 ? 9.713 -2.407 -15.190 1.00 93.31 101 PHE A CA 1
ATOM 750 C C . PHE A 1 101 ? 9.389 -1.396 -16.283 1.00 93.31 101 PHE A C 1
ATOM 752 O O . PHE A 1 101 ? 9.336 -0.188 -16.031 1.00 93.31 101 PHE A O 1
ATOM 759 N N . THR A 1 102 ? 9.125 -1.907 -17.487 1.00 92.44 102 THR A N 1
ATOM 760 C CA . THR A 1 102 ? 8.686 -1.099 -18.632 1.00 92.44 102 THR A CA 1
ATOM 761 C C . THR A 1 102 ? 7.400 -1.614 -19.240 1.00 92.44 102 THR A C 1
ATOM 763 O O . THR A 1 102 ? 7.159 -2.819 -19.274 1.00 92.44 102 THR A O 1
ATOM 766 N N . ALA A 1 103 ? 6.580 -0.686 -19.722 1.00 91.19 103 ALA A N 1
ATOM 767 C CA . ALA A 1 103 ? 5.276 -0.987 -20.283 1.00 91.19 103 ALA A CA 1
ATOM 768 C C . ALA A 1 103 ? 5.367 -1.295 -21.781 1.00 91.19 103 ALA A C 1
ATOM 770 O O . ALA A 1 103 ? 6.007 -0.575 -22.551 1.00 91.19 103 ALA A O 1
ATOM 771 N N . HIS A 1 104 ? 4.646 -2.319 -22.213 1.00 87.50 104 HIS A N 1
ATOM 772 C CA . HIS A 1 104 ? 4.438 -2.630 -23.619 1.00 87.50 104 HIS A CA 1
ATOM 773 C C . HIS A 1 104 ? 3.026 -3.186 -23.828 1.00 87.50 104 HIS A C 1
ATOM 775 O O . HIS A 1 104 ? 2.320 -3.536 -22.886 1.00 87.50 104 HIS A O 1
ATOM 781 N N . HIS A 1 105 ? 2.573 -3.244 -25.076 1.00 81.31 105 HIS A N 1
ATOM 782 C CA . HIS A 1 105 ? 1.312 -3.907 -25.387 1.00 81.31 105 HIS A CA 1
ATOM 783 C C . HIS A 1 105 ? 1.555 -5.385 -25.665 1.00 81.31 105 HIS A C 1
ATOM 785 O O . HIS A 1 105 ? 2.409 -5.711 -26.488 1.00 81.31 105 HIS A O 1
ATOM 791 N N . ARG A 1 106 ? 0.719 -6.251 -25.077 1.00 74.69 106 ARG A N 1
ATOM 792 C CA . ARG A 1 106 ? 0.703 -7.706 -25.324 1.00 74.69 106 ARG A CA 1
ATOM 793 C C . ARG A 1 106 ? 0.743 -8.076 -26.811 1.00 74.69 106 ARG A C 1
ATOM 795 O O . ARG A 1 106 ? 1.359 -9.050 -27.224 1.00 74.69 106 ARG A O 1
ATOM 802 N N . ALA A 1 107 ? 0.015 -7.309 -27.617 1.00 76.19 107 ALA A N 1
ATOM 803 C CA . ALA A 1 107 ? -0.040 -7.436 -29.064 1.00 76.19 107 ALA A CA 1
ATOM 804 C C . ALA A 1 107 ? -0.288 -6.060 -29.686 1.00 76.19 107 ALA A C 1
ATOM 806 O O . ALA A 1 107 ? -0.880 -5.179 -29.056 1.00 76.19 107 ALA A O 1
ATOM 807 N N . TYR A 1 108 ? 0.129 -5.877 -30.939 1.00 69.88 108 TYR A N 1
ATOM 808 C CA . TYR A 1 108 ? -0.101 -4.633 -31.670 1.00 69.88 108 TYR A CA 1
ATOM 809 C C . TYR A 1 108 ? -1.605 -4.308 -31.741 1.00 69.88 108 TYR A C 1
ATOM 811 O O . TYR A 1 108 ? -2.398 -5.125 -32.203 1.00 69.88 108 TYR A O 1
ATOM 819 N N . GLY A 1 109 ? -2.001 -3.127 -31.254 1.00 70.50 109 GLY A N 1
ATOM 820 C CA . GLY A 1 109 ? -3.404 -2.694 -31.180 1.00 70.50 109 GLY A CA 1
ATOM 821 C C . GLY A 1 109 ? -4.177 -3.154 -29.933 1.00 70.50 109 GLY A C 1
ATOM 822 O O . GLY A 1 109 ? -5.353 -2.814 -29.795 1.00 70.50 109 GLY A O 1
ATOM 823 N N . SER A 1 110 ? -3.546 -3.895 -29.014 1.00 77.44 110 SER A N 1
ATOM 824 C CA . SER A 1 110 ? -4.140 -4.232 -27.715 1.00 77.44 110 SER A CA 1
ATOM 825 C C . SER A 1 110 ? -4.314 -2.984 -26.847 1.00 77.44 110 SER A C 1
ATOM 827 O O . SER A 1 110 ? -3.462 -2.103 -26.836 1.00 77.44 110 SER A O 1
ATOM 829 N N . LYS A 1 111 ? -5.396 -2.936 -26.061 1.00 79.12 111 LYS A N 1
ATOM 830 C CA . LYS A 1 111 ? -5.573 -1.945 -24.983 1.00 79.12 111 LYS A CA 1
ATOM 831 C C . LYS A 1 111 ? -5.023 -2.421 -23.636 1.00 79.12 111 LYS A C 1
ATOM 833 O O . LYS A 1 111 ? -5.050 -1.668 -22.671 1.00 79.12 111 LYS A O 1
ATOM 838 N N . VAL A 1 112 ? -4.561 -3.669 -23.569 1.00 82.38 112 VAL A N 1
ATOM 839 C CA . VAL A 1 112 ? -3.990 -4.272 -22.363 1.00 82.38 112 VAL A CA 1
ATOM 840 C C . VAL A 1 112 ? -2.490 -4.010 -22.343 1.00 82.38 112 VAL A C 1
ATOM 842 O O . VAL A 1 112 ? -1.793 -4.317 -23.319 1.00 82.38 112 VAL A O 1
ATOM 845 N N . TRP A 1 113 ? -2.027 -3.437 -21.237 1.00 87.38 113 TRP A N 1
ATOM 846 C CA . TRP A 1 113 ? -0.614 -3.259 -20.933 1.00 87.38 113 TRP A CA 1
ATOM 847 C C . TRP A 1 113 ? -0.052 -4.524 -20.288 1.00 87.38 113 TRP A C 1
ATOM 849 O O . TRP A 1 113 ? -0.667 -5.109 -19.398 1.00 87.38 113 TRP A O 1
ATOM 859 N N . GLU A 1 114 ? 1.119 -4.928 -20.749 1.00 90.31 114 GLU A N 1
ATOM 860 C CA . GLU A 1 114 ? 1.990 -5.893 -20.093 1.00 90.31 114 GLU A CA 1
ATOM 861 C C . GLU A 1 114 ? 3.282 -5.186 -19.685 1.00 90.31 114 GLU A C 1
ATOM 863 O O . GLU A 1 114 ? 3.590 -4.082 -20.154 1.00 90.31 114 GLU A O 1
ATOM 868 N N . PHE A 1 115 ? 4.010 -5.804 -18.759 1.00 91.56 115 PHE A N 1
ATOM 869 C CA . PHE A 1 115 ? 5.215 -5.222 -18.198 1.00 91.56 115 PHE A CA 1
ATOM 870 C C . PHE A 1 115 ? 6.340 -6.236 -18.201 1.00 91.56 115 PHE A C 1
ATOM 872 O O . PHE A 1 115 ? 6.193 -7.346 -17.693 1.00 91.56 115 PHE A O 1
ATOM 879 N N . ASP A 1 116 ? 7.468 -5.809 -18.755 1.00 86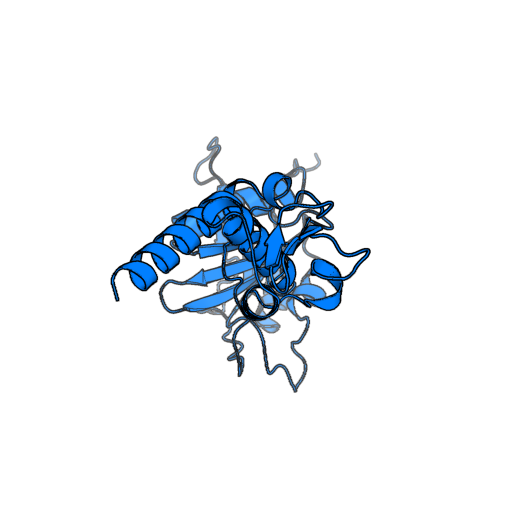.31 116 ASP A N 1
ATOM 880 C CA . ASP A 1 116 ? 8.688 -6.598 -18.785 1.00 86.31 116 ASP A CA 1
ATOM 881 C C . ASP A 1 116 ? 9.684 -6.062 -17.773 1.00 86.31 116 ASP A C 1
ATOM 883 O O . ASP A 1 116 ? 9.856 -4.846 -17.613 1.00 86.31 116 ASP A O 1
ATOM 887 N N . ARG A 1 117 ? 10.395 -7.007 -17.163 1.00 85.81 117 ARG A N 1
ATOM 888 C CA . ARG A 1 117 ? 11.664 -6.764 -16.487 1.00 85.81 117 ARG A CA 1
ATOM 889 C C . ARG A 1 117 ? 12.728 -6.566 -17.556 1.00 85.81 117 ARG A C 1
ATOM 891 O O . ARG A 1 117 ? 12.953 -7.455 -18.376 1.00 85.81 117 ARG A O 1
ATOM 898 N N . ARG A 1 118 ? 13.365 -5.398 -17.585 1.00 73.44 118 ARG A N 1
ATOM 899 C CA . ARG A 1 118 ? 14.339 -5.071 -18.639 1.00 73.44 118 ARG A CA 1
ATOM 900 C C . ARG A 1 118 ? 15.680 -5.778 -18.462 1.00 73.44 118 ARG A C 1
ATOM 902 O O . ARG A 1 118 ? 16.452 -5.824 -19.417 1.00 73.44 118 ARG A O 1
ATOM 909 N N . HIS A 1 119 ? 15.970 -6.324 -17.281 1.00 63.72 119 HIS A N 1
ATOM 910 C CA . HIS A 1 119 ? 17.290 -6.869 -16.988 1.00 63.72 119 HIS A CA 1
ATOM 911 C C . HIS A 1 119 ? 17.432 -8.381 -17.195 1.00 63.72 119 HIS A C 1
ATOM 913 O O . HIS A 1 119 ? 16.703 -9.178 -16.615 1.00 63.72 119 HIS A O 1
ATOM 919 N N . ALA A 1 120 ? 18.443 -8.755 -17.992 1.00 50.16 120 ALA A N 1
ATOM 920 C CA . ALA A 1 120 ? 18.787 -10.133 -18.358 1.00 50.16 120 ALA A CA 1
ATOM 921 C C . ALA A 1 120 ? 20.044 -10.689 -17.650 1.00 50.16 120 ALA A C 1
ATOM 923 O O . ALA A 1 120 ? 20.299 -11.888 -17.731 1.00 50.16 120 ALA A O 1
ATOM 924 N N . TYR A 1 121 ? 20.844 -9.847 -16.977 1.00 49.34 121 TYR A N 1
ATOM 925 C CA . TYR A 1 121 ? 22.117 -10.269 -16.360 1.00 49.34 121 TYR A CA 1
ATOM 926 C C . TYR A 1 121 ? 21.956 -11.005 -15.026 1.00 49.34 121 TYR A C 1
ATOM 928 O O . TYR A 1 121 ? 22.772 -11.863 -14.694 1.00 49.34 121 TYR A O 1
ATOM 936 N N . HIS A 1 122 ? 20.901 -10.697 -14.273 1.00 55.12 122 HIS A N 1
ATOM 937 C CA . HIS A 1 122 ? 20.529 -11.426 -13.068 1.00 55.12 122 HIS A CA 1
ATOM 938 C C . HIS A 1 122 ? 19.221 -12.162 -13.348 1.00 55.12 122 HIS A C 1
ATOM 940 O O . HIS A 1 122 ? 18.196 -11.540 -13.619 1.00 55.12 122 HIS A O 1
ATOM 946 N N . HIS A 1 123 ? 19.254 -13.495 -13.301 1.00 63.47 123 HIS A N 1
ATOM 947 C CA . HIS A 1 123 ? 18.052 -14.315 -13.484 1.00 63.47 123 HIS A CA 1
ATOM 948 C C . HIS A 1 123 ? 17.012 -14.081 -12.370 1.00 63.47 123 HIS A C 1
ATOM 950 O O . HIS A 1 123 ? 15.823 -14.329 -12.561 1.00 63.47 123 HIS A O 1
ATOM 956 N N . GLU A 1 124 ? 17.449 -13.538 -11.232 1.00 78.69 124 GLU A N 1
ATOM 957 C CA . GLU A 1 124 ? 16.655 -13.325 -10.025 1.00 78.69 124 GLU A CA 1
ATOM 958 C C . GLU A 1 124 ? 16.687 -11.850 -9.601 1.00 78.69 124 GLU A C 1
ATOM 960 O O . GLU A 1 124 ? 17.610 -11.109 -9.945 1.00 78.69 124 GLU A O 1
ATOM 965 N N . LEU A 1 125 ? 15.653 -11.413 -8.879 1.00 85.50 125 LEU A N 1
ATOM 966 C CA . LEU A 1 125 ? 15.629 -10.086 -8.264 1.00 85.50 125 LEU A CA 1
ATOM 967 C C . LEU A 1 125 ? 16.696 -10.014 -7.165 1.00 85.50 125 LEU A C 1
ATOM 969 O O . LEU A 1 125 ? 16.908 -10.984 -6.441 1.00 85.50 125 LEU A O 1
ATOM 973 N N . HIS A 1 126 ? 17.348 -8.859 -7.019 1.00 89.31 126 HIS A N 1
ATOM 974 C CA . HIS A 1 126 ? 18.298 -8.654 -5.929 1.00 89.31 126 HIS A CA 1
ATOM 975 C C . HIS A 1 126 ? 17.562 -8.654 -4.587 1.00 89.31 126 HIS A C 1
ATOM 977 O O . HIS A 1 126 ? 16.771 -7.748 -4.318 1.00 89.31 126 HIS A O 1
ATOM 983 N N . ASP A 1 127 ? 17.830 -9.666 -3.767 1.00 90.81 127 ASP A N 1
ATOM 984 C CA . ASP A 1 127 ? 17.281 -9.777 -2.421 1.00 90.81 127 ASP A CA 1
ATOM 985 C C . ASP A 1 127 ? 18.027 -8.838 -1.464 1.00 90.81 127 ASP A C 1
ATOM 987 O O . ASP A 1 127 ? 19.202 -9.031 -1.143 1.00 90.81 127 ASP A O 1
ATOM 991 N N . TRP A 1 128 ? 17.321 -7.806 -1.007 1.00 89.81 128 TRP A N 1
ATOM 992 C CA . TRP A 1 128 ? 17.815 -6.834 -0.036 1.00 89.81 128 TRP A CA 1
ATOM 993 C C . TRP A 1 128 ? 17.843 -7.376 1.399 1.00 89.81 128 TRP A C 1
ATOM 995 O O . TRP A 1 128 ? 18.392 -6.706 2.276 1.00 89.81 128 TRP A O 1
ATOM 1005 N N . ASN A 1 129 ? 17.248 -8.551 1.638 1.00 89.69 129 ASN A N 1
ATOM 1006 C CA . ASN A 1 129 ? 17.194 -9.285 2.901 1.00 89.69 129 ASN A CA 1
ATOM 1007 C C . ASN A 1 129 ? 17.003 -8.373 4.133 1.00 89.69 129 ASN A C 1
ATOM 1009 O O . ASN A 1 129 ? 17.868 -8.310 5.020 1.00 89.69 129 ASN A O 1
ATOM 1013 N N . PRO A 1 130 ? 15.904 -7.596 4.184 1.00 90.12 130 PRO A N 1
ATOM 1014 C CA . PRO A 1 130 ? 15.668 -6.656 5.270 1.00 90.12 130 PRO A CA 1
ATOM 1015 C C . PRO A 1 130 ? 15.440 -7.405 6.590 1.00 90.12 130 PRO A C 1
ATOM 1017 O O . PRO A 1 130 ? 14.753 -8.424 6.630 1.00 90.12 130 PRO A O 1
ATOM 1020 N N . LYS A 1 131 ? 15.936 -6.868 7.717 1.00 89.25 131 LYS A N 1
ATOM 1021 C CA . LYS A 1 131 ? 15.694 -7.493 9.039 1.00 89.25 131 LYS A CA 1
ATOM 1022 C C . LYS A 1 131 ? 14.201 -7.564 9.384 1.00 89.25 131 LYS A C 1
ATOM 1024 O O . LYS A 1 131 ? 13.771 -8.445 10.124 1.00 89.25 131 LYS A O 1
ATOM 1029 N N . GLN A 1 132 ? 13.427 -6.592 8.908 1.00 91.44 132 GLN A N 1
ATOM 1030 C CA . GLN A 1 132 ? 11.986 -6.477 9.076 1.00 91.44 132 GLN A CA 1
ATOM 1031 C C . GLN A 1 132 ? 11.362 -6.028 7.755 1.00 91.44 132 GLN A C 1
ATOM 1033 O O . GLN A 1 132 ? 11.818 -5.078 7.124 1.00 91.44 132 GLN A O 1
ATOM 1038 N N . ARG A 1 133 ? 10.263 -6.656 7.357 1.00 93.75 133 ARG A N 1
ATOM 1039 C CA . ARG A 1 133 ? 9.484 -6.204 6.200 1.00 93.75 133 ARG A CA 1
ATOM 1040 C C . ARG A 1 133 ? 8.733 -4.906 6.499 1.00 93.75 133 ARG A C 1
ATOM 1042 O O . ARG A 1 133 ? 8.543 -4.534 7.665 1.00 93.75 133 ARG A O 1
ATOM 1049 N N . CYS A 1 134 ? 8.298 -4.194 5.465 1.00 92.44 134 CYS A N 1
ATOM 1050 C CA . CYS A 1 134 ? 7.400 -3.055 5.633 1.00 92.44 134 CYS A CA 1
ATOM 1051 C C . CYS A 1 134 ? 6.104 -3.497 6.330 1.00 92.44 134 CYS A C 1
ATOM 1053 O O . CYS A 1 134 ? 5.565 -4.566 6.038 1.00 92.44 134 CYS A O 1
ATOM 1055 N N . GLU A 1 135 ? 5.604 -2.673 7.255 1.00 90.94 135 GLU A N 1
ATOM 1056 C CA . GLU A 1 135 ? 4.307 -2.929 7.887 1.00 90.94 135 GLU A CA 1
ATOM 1057 C C . GLU A 1 135 ? 3.199 -2.691 6.870 1.00 90.94 135 GLU A C 1
ATOM 1059 O O . GLU A 1 135 ? 3.146 -1.640 6.226 1.00 90.94 135 GLU A O 1
ATOM 1064 N N . LEU A 1 136 ? 2.324 -3.680 6.732 1.00 91.12 136 LEU A N 1
ATOM 1065 C CA . LEU A 1 136 ? 1.157 -3.577 5.875 1.00 91.12 136 LEU A CA 1
ATOM 1066 C C . LEU A 1 136 ? 0.009 -2.943 6.667 1.00 91.12 136 LEU A C 1
ATOM 1068 O O . LEU A 1 136 ? -0.151 -3.239 7.855 1.00 91.12 136 LEU A O 1
ATOM 1072 N N . PRO A 1 137 ? -0.795 -2.070 6.043 1.00 85.12 137 PRO A N 1
ATOM 1073 C CA . PRO A 1 137 ? -2.017 -1.588 6.665 1.00 85.12 137 PRO A CA 1
ATOM 1074 C C . PRO A 1 137 ? -3.018 -2.739 6.845 1.00 85.12 137 PRO A C 1
ATOM 1076 O O . PRO A 1 137 ? -3.061 -3.667 6.038 1.00 85.12 137 PRO A O 1
ATOM 1079 N N . ASP A 1 138 ? -3.862 -2.636 7.879 1.00 83.00 138 ASP A N 1
ATOM 1080 C CA . ASP A 1 138 ? -4.939 -3.605 8.159 1.00 83.00 138 ASP A CA 1
ATOM 1081 C C . ASP A 1 138 ? -5.891 -3.784 6.959 1.00 83.00 138 ASP A C 1
ATOM 1083 O O . ASP A 1 138 ? -6.479 -4.847 6.785 1.00 83.00 138 ASP A O 1
ATOM 1087 N N . TYR A 1 139 ? -6.028 -2.741 6.135 1.00 83.50 139 TYR A N 1
ATOM 1088 C CA . TYR A 1 139 ? -6.839 -2.729 4.923 1.00 83.50 139 TYR A CA 1
ATOM 1089 C C . TYR A 1 139 ? -6.012 -2.221 3.750 1.00 83.50 139 TYR A C 1
ATOM 1091 O O . TYR A 1 139 ? -5.218 -1.291 3.910 1.00 83.50 139 TYR A O 1
ATOM 1099 N N . ILE A 1 140 ? -6.239 -2.790 2.566 1.00 83.56 140 ILE A N 1
ATOM 1100 C CA . ILE A 1 140 ? -5.638 -2.290 1.327 1.00 83.56 140 ILE A CA 1
ATOM 1101 C C . ILE A 1 140 ? -6.141 -0.854 1.100 1.00 83.56 140 ILE A C 1
ATOM 1103 O O . ILE A 1 140 ? -7.356 -0.643 1.094 1.00 83.56 140 ILE A O 1
ATOM 1107 N N . PRO A 1 141 ? -5.247 0.140 0.948 1.00 79.69 141 PRO A N 1
ATOM 1108 C CA . PRO A 1 141 ? -5.657 1.519 0.725 1.00 79.69 141 PRO A CA 1
ATOM 1109 C C . PRO A 1 141 ? -6.500 1.674 -0.542 1.00 79.69 141 PRO A C 1
ATOM 1111 O O . PRO A 1 141 ? -6.076 1.289 -1.628 1.00 79.69 141 PRO A O 1
ATOM 1114 N N . ASP A 1 142 ? -7.667 2.297 -0.395 1.00 77.38 142 ASP A N 1
ATOM 1115 C CA . ASP A 1 142 ? -8.546 2.674 -1.505 1.00 77.38 142 ASP A CA 1
ATOM 1116 C C . ASP A 1 142 ? -8.144 4.053 -2.055 1.00 77.38 142 ASP A C 1
ATOM 1118 O O . ASP A 1 142 ? -8.839 5.060 -1.903 1.00 77.38 142 ASP A O 1
ATOM 1122 N N . VAL A 1 143 ? -6.915 4.136 -2.565 1.00 75.38 143 VAL A N 1
ATOM 1123 C CA . VAL A 1 143 ? -6.377 5.330 -3.225 1.00 75.38 143 VAL A CA 1
ATOM 1124 C C . VAL A 1 143 ? -5.683 4.920 -4.523 1.00 75.38 143 VAL A C 1
ATOM 1126 O O . VAL A 1 143 ? -5.069 3.851 -4.560 1.00 75.38 143 VAL A O 1
ATOM 1129 N N . PRO A 1 144 ? -5.744 5.750 -5.580 1.00 73.81 144 PRO A N 1
ATOM 1130 C CA . PRO A 1 144 ? -4.969 5.501 -6.788 1.00 73.81 144 PRO A CA 1
ATOM 1131 C C . PRO A 1 144 ? -3.469 5.496 -6.478 1.00 73.81 144 PRO A C 1
ATOM 1133 O O . PRO A 1 144 ? -3.000 6.262 -5.632 1.00 73.81 144 PRO A O 1
ATOM 1136 N N . CYS A 1 145 ? -2.721 4.657 -7.184 1.00 75.50 145 CYS A N 1
ATOM 1137 C CA . CYS A 1 145 ? -1.274 4.554 -7.036 1.00 75.50 145 CYS A CA 1
ATOM 1138 C C . CYS A 1 145 ? -0.565 5.751 -7.705 1.00 75.50 145 CYS A C 1
ATOM 1140 O O . CYS A 1 145 ? -0.948 6.153 -8.803 1.00 75.50 145 CYS A O 1
ATOM 1142 N N . GLY A 1 146 ? 0.507 6.291 -7.114 1.00 62.97 146 GLY A N 1
ATOM 1143 C CA . GLY A 1 146 ? 1.366 7.297 -7.759 1.00 62.97 146 GLY A CA 1
ATOM 1144 C C . GLY A 1 146 ? 0.693 8.655 -7.984 1.00 62.97 146 GLY A C 1
ATOM 1145 O O . GLY A 1 146 ? 1.034 9.380 -8.924 1.00 62.97 146 GLY A O 1
ATOM 1146 N N . VAL A 1 147 ? -0.298 9.002 -7.156 1.00 65.94 147 VAL A N 1
ATOM 1147 C CA . VAL A 1 147 ? -0.955 10.317 -7.180 1.00 65.94 147 VAL A CA 1
ATOM 1148 C C . VAL A 1 147 ? -0.396 11.173 -6.043 1.00 65.94 147 VAL A C 1
ATOM 1150 O O . VAL A 1 147 ? -0.422 10.738 -4.897 1.00 65.94 147 VAL A O 1
ATOM 1153 N N . PRO A 1 148 ? 0.066 12.414 -6.297 1.00 53.28 148 PRO A N 1
ATOM 1154 C CA . PRO A 1 148 ? 0.637 13.261 -5.254 1.00 53.28 148 PRO A CA 1
ATOM 1155 C C . PRO A 1 148 ? -0.328 13.509 -4.086 1.00 53.28 148 PRO A C 1
ATOM 1157 O O . PRO A 1 148 ? -1.437 14.002 -4.284 1.00 53.28 148 PRO A O 1
ATOM 1160 N N . ALA A 1 149 ? 0.146 13.251 -2.863 1.00 52.47 149 ALA A N 1
ATOM 1161 C CA . ALA A 1 149 ? -0.580 13.478 -1.610 1.00 52.47 149 ALA A CA 1
ATOM 1162 C C . ALA A 1 149 ? -1.994 12.846 -1.570 1.00 52.47 149 ALA A C 1
ATOM 1164 O O . ALA A 1 149 ? -2.982 13.551 -1.321 1.00 52.47 149 ALA A O 1
ATOM 1165 N N . PRO A 1 150 ? -2.117 11.520 -1.766 1.00 56.22 150 PRO A N 1
ATOM 1166 C CA . PRO A 1 150 ? -3.392 10.843 -1.592 1.00 56.22 150 PRO A CA 1
ATOM 1167 C C . PRO A 1 150 ? -3.812 10.935 -0.119 1.00 56.22 150 PRO A C 1
ATOM 1169 O O . PRO A 1 150 ? -2.982 11.066 0.783 1.00 56.22 150 PRO A O 1
ATOM 1172 N N . ARG A 1 151 ? -5.119 10.882 0.167 1.00 63.22 151 ARG A N 1
ATOM 1173 C CA . ARG A 1 151 ? -5.632 10.901 1.549 1.00 63.22 151 ARG A CA 1
ATOM 1174 C C . ARG A 1 151 ? -5.348 9.561 2.231 1.00 63.22 151 ARG A C 1
ATOM 1176 O O . ARG A 1 151 ? -6.268 8.786 2.465 1.00 63.22 151 ARG A O 1
ATOM 1183 N N . THR A 1 152 ? -4.089 9.299 2.573 1.00 64.12 152 THR A N 1
ATOM 1184 C CA . THR A 1 152 ? -3.612 8.013 3.090 1.00 64.12 152 THR A CA 1
ATOM 1185 C C . THR A 1 152 ? -4.485 7.507 4.242 1.00 64.12 152 THR A C 1
ATOM 1187 O O . THR A 1 152 ? -4.861 8.253 5.163 1.00 64.12 152 THR A O 1
ATOM 1190 N N . LEU A 1 153 ? -4.829 6.222 4.184 1.00 74.81 153 LEU A N 1
ATOM 1191 C CA . LEU A 1 153 ? -5.515 5.509 5.253 1.00 74.81 153 LEU A CA 1
ATOM 1192 C C . LEU A 1 153 ? -4.490 5.149 6.339 1.00 74.81 153 LEU A C 1
ATOM 1194 O O . LEU A 1 153 ? -3.898 4.076 6.336 1.00 74.81 153 LEU A O 1
ATOM 1198 N N . SER A 1 154 ? -4.228 6.081 7.255 1.00 80.25 154 SER A N 1
ATOM 1199 C CA . SER A 1 154 ? -3.290 5.832 8.353 1.00 80.25 154 SER A CA 1
ATOM 1200 C C . SER A 1 154 ? -3.866 4.843 9.382 1.00 80.25 154 SER A C 1
ATOM 1202 O O . SER A 1 154 ? -5.090 4.771 9.535 1.00 80.25 154 SER A O 1
ATOM 1204 N N . PRO A 1 155 ? -3.023 4.152 10.178 1.00 83.19 155 PRO A N 1
ATOM 1205 C CA . PRO A 1 155 ? -3.493 3.294 11.273 1.00 83.19 155 PRO A CA 1
ATOM 1206 C C . PRO A 1 155 ? -4.417 4.027 12.255 1.00 83.19 155 PRO A C 1
ATOM 1208 O O . PRO A 1 155 ? -5.399 3.472 12.745 1.00 83.19 155 PRO A O 1
ATOM 1211 N N . TRP A 1 156 ? -4.139 5.311 12.496 1.00 88.81 156 TRP A N 1
ATOM 1212 C CA . TRP A 1 156 ? -4.999 6.177 13.299 1.00 88.81 156 TRP A CA 1
ATOM 1213 C C . TRP A 1 156 ? -6.400 6.324 12.691 1.00 88.81 156 TRP A C 1
ATOM 1215 O O . TRP A 1 156 ? -7.392 6.235 13.415 1.00 88.81 156 TRP A O 1
ATOM 1225 N N . LYS A 1 157 ? -6.489 6.506 11.365 1.00 87.94 157 LYS A N 1
ATOM 1226 C CA . LYS A 1 157 ? -7.759 6.677 10.649 1.00 87.94 157 LYS A CA 1
ATOM 1227 C C . LYS A 1 157 ? -8.560 5.373 10.596 1.00 87.94 157 LYS A C 1
ATOM 1229 O O . LYS A 1 157 ? -9.767 5.413 10.800 1.00 87.94 157 LYS A O 1
ATOM 1234 N N . VAL A 1 158 ? -7.898 4.224 10.438 1.00 90.12 158 VAL A N 1
ATOM 1235 C CA . VAL A 1 158 ? -8.536 2.905 10.625 1.00 90.12 158 VAL A CA 1
ATOM 1236 C C . VAL A 1 158 ? -9.140 2.798 12.025 1.00 90.12 158 VAL A C 1
ATOM 1238 O O . VAL A 1 158 ? -10.297 2.418 12.189 1.00 90.12 158 VAL A O 1
ATOM 1241 N N . GLY A 1 159 ? -8.382 3.203 13.044 1.00 91.06 159 GLY A N 1
ATOM 1242 C CA . GLY A 1 159 ? -8.884 3.279 14.409 1.00 91.06 159 GLY A CA 1
ATOM 1243 C C . GLY A 1 159 ? -10.089 4.214 14.561 1.00 91.06 159 GLY A C 1
ATOM 1244 O O . GLY A 1 159 ? -11.049 3.872 15.243 1.00 91.06 159 GLY A O 1
ATOM 1245 N N . ALA A 1 160 ? -10.075 5.370 13.892 1.00 93.06 160 ALA A N 1
ATOM 1246 C CA . ALA A 1 160 ? -11.177 6.327 13.921 1.00 93.06 160 ALA A CA 1
ATOM 1247 C C . ALA A 1 160 ? -12.460 5.733 13.318 1.00 93.06 160 ALA A C 1
ATOM 1249 O O . ALA A 1 160 ? -13.531 5.856 13.909 1.00 93.06 160 ALA A O 1
ATOM 1250 N N . LEU A 1 161 ? -12.340 5.032 12.187 1.00 94.00 161 LEU A N 1
ATOM 1251 C CA . LEU A 1 161 ? -13.445 4.309 11.554 1.00 94.00 161 LEU A CA 1
ATOM 1252 C C . LEU A 1 161 ? -14.007 3.209 12.469 1.00 94.00 161 LEU A C 1
ATOM 1254 O O . LEU A 1 161 ? -15.223 3.062 12.557 1.00 94.00 161 LEU A O 1
ATOM 1258 N N . ARG A 1 162 ? -13.152 2.489 13.212 1.00 95.06 162 ARG A N 1
ATOM 1259 C CA . ARG A 1 162 ? -13.593 1.492 14.210 1.00 95.06 162 ARG A CA 1
ATOM 1260 C C . ARG A 1 162 ? -14.409 2.120 15.341 1.00 95.06 162 ARG A C 1
ATOM 1262 O O . ARG A 1 162 ? -15.415 1.545 15.745 1.00 95.06 162 ARG A O 1
ATOM 1269 N N . VAL A 1 163 ? -14.026 3.309 15.818 1.00 95.00 163 VAL A N 1
ATOM 1270 C CA . VAL A 1 163 ? -14.824 4.034 16.823 1.00 95.00 163 VAL A CA 1
ATOM 1271 C C . VAL A 1 163 ? -16.200 4.399 16.265 1.00 95.00 163 VAL A C 1
ATOM 1273 O O . VAL A 1 163 ? -17.198 4.172 16.943 1.00 95.00 163 VAL A O 1
ATOM 1276 N N . LEU A 1 164 ? -16.270 4.924 15.035 1.00 95.00 164 LEU A N 1
ATOM 1277 C CA . LEU A 1 164 ? -17.550 5.251 14.392 1.00 95.00 164 LEU A CA 1
ATOM 1278 C C . LEU A 1 164 ? -18.440 4.010 14.229 1.00 95.00 164 LEU A C 1
ATOM 1280 O O . LEU A 1 164 ? -19.614 4.063 14.585 1.00 95.00 164 LEU A O 1
ATOM 1284 N N . ALA A 1 165 ? -17.867 2.883 13.798 1.00 95.38 165 ALA A N 1
ATOM 1285 C CA . ALA A 1 165 ? -18.594 1.624 13.645 1.00 95.38 165 ALA A CA 1
ATOM 1286 C C . ALA A 1 165 ? -19.175 1.111 14.974 1.00 95.38 165 ALA A C 1
ATOM 1288 O O . ALA A 1 165 ? -20.312 0.643 15.010 1.00 95.38 165 ALA A O 1
ATOM 1289 N N . LEU A 1 166 ? -18.433 1.219 16.083 1.00 95.69 166 LEU A N 1
ATOM 1290 C CA . LEU A 1 166 ? -18.948 0.848 17.407 1.00 95.69 166 LEU A CA 1
ATOM 1291 C C . LEU A 1 166 ? -20.111 1.746 17.837 1.00 95.69 166 LEU A C 1
ATOM 1293 O O . LEU A 1 166 ? -21.134 1.237 18.292 1.00 95.69 166 LEU A O 1
ATOM 1297 N N . VAL A 1 167 ? -19.990 3.065 17.643 1.00 94.81 167 VAL A N 1
ATOM 1298 C CA . VAL A 1 167 ? -21.081 4.004 17.939 1.00 94.81 167 VAL A CA 1
ATOM 1299 C C . VAL A 1 167 ? -22.321 3.686 17.100 1.00 94.81 167 VAL A C 1
ATOM 1301 O O . VAL A 1 167 ? -23.424 3.713 17.636 1.00 94.81 167 VAL A O 1
ATOM 1304 N N . GLU A 1 168 ? -22.162 3.351 15.817 1.00 94.62 168 GLU A N 1
ATOM 1305 C CA . GLU A 1 168 ? -23.279 2.987 14.938 1.00 94.62 168 GLU A CA 1
ATOM 1306 C C . GLU A 1 168 ? -23.969 1.688 15.381 1.00 94.62 168 GLU A C 1
ATOM 1308 O O . GLU A 1 168 ? -25.196 1.621 15.426 1.00 94.62 168 GLU A O 1
ATOM 1313 N N . LEU A 1 169 ? -23.195 0.659 15.737 1.00 94.56 169 LEU A N 1
ATOM 1314 C CA . LEU A 1 169 ? -23.732 -0.664 16.063 1.00 94.56 169 LEU A CA 1
ATOM 1315 C C . LEU A 1 169 ? -24.298 -0.764 17.484 1.00 94.56 169 LEU A C 1
ATOM 1317 O O . LEU A 1 169 ? -25.271 -1.483 17.701 1.00 94.56 169 LEU A O 1
ATOM 1321 N N . GLN A 1 170 ? -23.682 -0.090 18.455 1.00 93.00 170 GLN A N 1
ATOM 1322 C CA . GLN A 1 170 ? -24.040 -0.189 19.876 1.00 93.00 170 GLN A CA 1
ATOM 1323 C C . GLN A 1 170 ? -24.799 1.040 20.392 1.00 93.00 170 GLN A C 1
ATOM 1325 O O . GLN A 1 170 ? -25.369 1.004 21.481 1.00 93.00 170 GLN A O 1
ATOM 1330 N N . GLY A 1 171 ? -24.780 2.150 19.649 1.00 92.94 171 GLY A N 1
ATOM 1331 C CA . GLY A 1 171 ? -25.321 3.447 20.066 1.00 92.94 171 GLY A CA 1
ATOM 1332 C C . GLY A 1 171 ? -24.396 4.253 20.989 1.00 92.94 171 GLY A C 1
ATOM 1333 O O . GLY A 1 171 ? -24.635 5.446 21.204 1.00 92.94 171 GLY A O 1
ATOM 1334 N N . PHE A 1 172 ? -23.334 3.641 21.525 1.00 94.75 172 PHE A N 1
ATOM 1335 C CA . PHE A 1 172 ? -22.353 4.293 22.391 1.00 94.75 172 PHE A CA 1
ATOM 1336 C C . PHE A 1 172 ? -20.968 3.634 22.312 1.00 94.75 172 PHE A C 1
ATOM 1338 O O . PHE A 1 172 ? -20.829 2.509 21.853 1.00 94.75 172 PHE A O 1
ATOM 1345 N N . VAL A 1 173 ? -19.956 4.333 22.828 1.00 96.06 173 VAL A N 1
ATOM 1346 C CA . VAL A 1 173 ? -18.611 3.816 23.124 1.00 96.06 173 VAL A CA 1
ATOM 1347 C C . VAL A 1 173 ? -18.134 4.309 24.487 1.00 96.06 173 VAL A C 1
ATOM 1349 O O . VAL A 1 173 ? -18.587 5.343 24.992 1.00 96.06 173 VAL A O 1
ATOM 1352 N N . THR A 1 174 ? -17.185 3.596 25.082 1.00 96.00 174 THR A N 1
ATOM 1353 C CA . THR A 1 174 ? -16.465 4.003 26.294 1.00 96.00 174 THR A CA 1
ATOM 1354 C C . THR A 1 174 ? -15.066 4.543 25.964 1.00 96.00 174 THR A C 1
ATOM 1356 O O . THR A 1 174 ? -14.563 4.420 24.846 1.00 96.00 174 THR A O 1
ATOM 1359 N N . ARG A 1 175 ? -14.377 5.133 26.955 1.00 95.00 175 ARG A N 1
ATOM 1360 C CA . ARG A 1 175 ? -12.961 5.531 26.792 1.00 95.00 175 ARG A CA 1
ATOM 1361 C C . ARG A 1 175 ? -12.043 4.340 26.526 1.00 95.00 175 ARG A C 1
ATOM 1363 O O . ARG A 1 175 ? -11.007 4.511 25.887 1.00 95.00 175 ARG A O 1
ATOM 1370 N N . GLU A 1 176 ? -12.393 3.176 27.059 1.00 95.12 176 GLU A N 1
ATOM 1371 C CA . GLU A 1 176 ? -11.640 1.946 26.847 1.00 95.12 176 GLU A CA 1
ATOM 1372 C C . GLU A 1 176 ? -11.796 1.466 25.404 1.00 95.12 176 GLU A C 1
ATOM 1374 O O . GLU A 1 176 ? -10.789 1.215 24.750 1.00 95.12 176 GLU A O 1
ATOM 1379 N N . ASP A 1 177 ? -13.013 1.495 24.856 1.00 95.25 177 ASP A N 1
ATOM 1380 C CA . ASP A 1 177 ? -13.272 1.154 23.450 1.00 95.25 177 ASP A CA 1
ATOM 1381 C C . ASP A 1 177 ? -12.475 2.039 22.486 1.00 95.25 177 ASP A C 1
ATOM 1383 O O . ASP A 1 177 ? -11.830 1.542 21.561 1.00 95.25 177 ASP A O 1
ATOM 1387 N N . VAL A 1 178 ? -12.436 3.355 22.737 1.00 94.25 178 VAL A N 1
ATOM 1388 C CA . VAL A 1 178 ? -11.641 4.295 21.926 1.00 94.25 178 VAL A CA 1
ATOM 1389 C C . VAL A 1 178 ? -10.149 3.954 21.980 1.00 94.25 178 VAL A C 1
ATOM 1391 O O . VAL A 1 178 ? -9.468 3.976 20.951 1.00 94.25 178 VAL A O 1
ATOM 1394 N N . ARG A 1 179 ? -9.634 3.590 23.161 1.00 94.19 179 ARG A N 1
ATOM 1395 C CA . ARG A 1 179 ? -8.237 3.170 23.325 1.00 94.19 179 ARG A CA 1
ATOM 1396 C C . ARG A 1 179 ? -7.961 1.841 22.618 1.00 94.19 179 ARG A C 1
ATOM 1398 O O . ARG A 1 179 ? -6.929 1.717 21.963 1.00 94.19 179 ARG A O 1
ATOM 1405 N N . ASN A 1 180 ? -8.887 0.889 22.693 1.00 93.62 180 ASN A N 1
ATOM 1406 C CA . ASN A 1 180 ? -8.806 -0.400 22.000 1.00 93.62 180 ASN A CA 1
ATOM 1407 C C . ASN A 1 180 ? -8.836 -0.223 20.473 1.00 93.62 180 ASN A C 1
ATOM 1409 O O . ASN A 1 180 ? -8.171 -0.957 19.745 1.00 93.62 180 ASN A O 1
ATOM 1413 N N . CYS A 1 181 ? -9.492 0.832 19.986 1.00 92.94 181 CYS A N 1
ATOM 1414 C CA . CYS A 1 181 ? -9.423 1.285 18.596 1.00 92.94 181 CYS A CA 1
ATOM 1415 C C . CYS A 1 181 ? -8.146 2.087 18.269 1.00 92.94 181 CYS A C 1
ATOM 1417 O O . CYS A 1 181 ? -8.092 2.766 17.246 1.00 92.94 181 CYS A O 1
ATOM 1419 N N . ARG A 1 182 ? -7.114 2.046 19.125 1.00 91.38 182 ARG A N 1
ATOM 1420 C CA . ARG A 1 182 ? -5.829 2.753 18.960 1.00 91.38 182 ARG A CA 1
ATOM 1421 C C . ARG A 1 182 ? -5.973 4.272 18.779 1.00 91.38 182 ARG A C 1
ATOM 1423 O O . ARG A 1 182 ? -5.152 4.905 18.118 1.00 91.38 182 ARG A O 1
ATOM 1430 N N . ASN A 1 183 ? -7.012 4.865 19.366 1.00 92.75 183 ASN A N 1
ATOM 1431 C CA . ASN A 1 183 ? -7.268 6.303 19.343 1.00 92.75 183 ASN A CA 1
ATOM 1432 C C . ASN A 1 183 ? -7.125 6.925 20.738 1.00 92.75 183 ASN A C 1
ATOM 1434 O O . ASN A 1 183 ? -7.279 6.246 21.751 1.00 92.75 183 ASN A O 1
ATOM 1438 N N . ASP A 1 184 ? -6.822 8.227 20.802 1.00 91.75 184 ASP A N 1
ATOM 1439 C CA . ASP A 1 184 ? -6.693 8.952 22.074 1.00 91.75 184 ASP A CA 1
ATOM 1440 C C . ASP A 1 184 ? -8.077 9.382 22.599 1.00 91.75 184 ASP A C 1
ATOM 1442 O O . ASP A 1 184 ? -8.693 10.287 22.020 1.00 91.75 184 ASP A O 1
ATOM 1446 N N . PRO A 1 185 ? -8.562 8.829 23.731 1.00 93.50 185 PRO A N 1
ATOM 1447 C CA . PRO A 1 185 ? -9.861 9.195 24.287 1.00 93.50 185 PRO A CA 1
ATOM 1448 C C . PRO A 1 185 ? -9.972 10.671 24.674 1.00 93.50 185 PRO A C 1
ATOM 1450 O O . PRO A 1 185 ? -11.082 11.179 24.788 1.00 93.50 185 PRO A O 1
ATOM 1453 N N . ARG A 1 186 ? -8.861 11.396 24.868 1.00 91.12 186 ARG A N 1
ATOM 1454 C CA . ARG A 1 186 ? -8.901 12.837 25.160 1.00 91.12 186 ARG A CA 1
ATOM 1455 C C . ARG A 1 186 ? -9.453 13.638 23.989 1.00 91.12 186 ARG A C 1
ATOM 1457 O O . ARG A 1 186 ? -10.151 14.613 24.222 1.00 91.12 186 ARG A O 1
ATOM 1464 N N . ARG A 1 187 ? -9.194 13.228 22.742 1.00 92.44 187 ARG A N 1
ATOM 1465 C CA . ARG A 1 187 ? -9.744 13.933 21.573 1.00 92.44 187 ARG A CA 1
ATOM 1466 C C . ARG A 1 187 ? -11.200 13.562 21.304 1.00 92.44 187 ARG A C 1
ATOM 1468 O O . ARG A 1 187 ? -11.986 14.404 20.877 1.00 92.44 187 ARG A O 1
ATOM 1475 N N . TRP A 1 188 ? -11.554 12.310 21.569 1.00 94.12 188 TRP A N 1
ATOM 1476 C CA . TRP A 1 188 ? -12.881 11.775 21.278 1.00 94.12 188 TRP A CA 1
ATOM 1477 C C . TRP A 1 188 ? -13.901 12.080 22.379 1.00 94.12 188 TRP A C 1
ATOM 1479 O O . TRP A 1 188 ? -15.019 12.462 22.072 1.00 94.12 188 TRP A O 1
ATOM 1489 N N . CYS A 1 189 ? -13.517 11.965 23.650 1.00 93.12 189 CYS A N 1
ATOM 1490 C CA . CYS A 1 189 ? -14.431 11.931 24.797 1.00 93.12 189 CYS A CA 1
ATOM 1491 C C . CYS A 1 189 ? -14.310 13.145 25.746 1.00 93.12 189 CYS A C 1
ATOM 1493 O O . CYS A 1 189 ? -14.837 13.095 26.864 1.00 93.12 189 CYS A O 1
ATOM 1495 N N . ALA A 1 190 ? -13.562 14.194 25.379 1.00 87.81 190 ALA A N 1
ATOM 1496 C CA . ALA A 1 190 ? -13.508 15.446 26.147 1.00 87.81 190 ALA A CA 1
ATOM 1497 C C . ALA A 1 190 ? -14.831 16.230 26.069 1.00 87.81 190 ALA A C 1
ATOM 1499 O O . ALA A 1 190 ? -15.697 15.911 25.259 1.00 87.81 190 ALA A O 1
ATOM 1500 N N . GLY A 1 191 ? -14.990 17.261 26.910 1.00 80.62 191 GLY A N 1
ATOM 1501 C CA . GLY A 1 191 ? -16.187 18.117 26.901 1.00 80.62 191 GLY A CA 1
ATOM 1502 C C . GLY A 1 191 ? -16.388 18.874 25.580 1.00 80.62 191 GLY A C 1
ATOM 1503 O O . GLY A 1 191 ? -17.521 19.081 25.164 1.00 80.62 191 GLY A O 1
ATOM 1504 N N . ASP A 1 192 ? -15.292 19.215 24.903 1.00 84.81 192 ASP A N 1
ATOM 1505 C CA . ASP A 1 192 ? -15.207 19.762 23.540 1.00 84.81 192 ASP A CA 1
ATOM 1506 C C . ASP A 1 192 ? -14.715 18.710 22.519 1.00 84.81 192 ASP A C 1
ATOM 1508 O O . ASP A 1 192 ? -14.231 19.030 21.427 1.00 84.81 192 ASP A O 1
ATOM 1512 N N . GLY A 1 193 ? -14.790 17.434 22.905 1.00 87.75 193 GLY A N 1
ATOM 1513 C CA . GLY A 1 193 ? -14.387 16.304 22.088 1.00 87.75 193 GLY A CA 1
ATOM 1514 C C . GLY A 1 193 ? -15.331 16.059 20.914 1.00 87.75 193 GLY A C 1
ATOM 1515 O O . GLY A 1 193 ? -16.375 16.687 20.752 1.00 87.75 193 GLY A O 1
ATOM 1516 N N . TRP A 1 194 ? -14.946 15.108 20.071 1.00 94.00 194 TRP A N 1
ATOM 1517 C CA . TRP A 1 194 ? -15.724 14.745 18.888 1.00 94.00 194 TRP A CA 1
ATOM 1518 C C . TRP A 1 194 ? -16.988 13.936 19.173 1.00 94.00 194 TRP A C 1
ATOM 1520 O O . TRP A 1 194 ? -17.898 13.938 18.348 1.00 94.00 194 TRP A O 1
ATOM 1530 N N . LEU A 1 195 ? -17.070 13.242 20.304 1.00 94.44 195 LEU A N 1
ATOM 1531 C CA . LEU A 1 195 ? -18.254 12.492 20.709 1.00 94.44 195 LEU A CA 1
ATOM 1532 C C . LEU A 1 195 ? -19.030 13.251 21.779 1.00 94.44 195 LEU A C 1
ATOM 1534 O O . LEU A 1 195 ? -18.454 13.937 22.624 1.00 94.44 195 LEU A O 1
ATOM 1538 N N . LYS A 1 196 ? -20.351 13.081 21.780 1.00 94.38 196 LYS A N 1
ATOM 1539 C CA . LYS A 1 196 ? -21.223 13.696 22.783 1.00 94.38 196 LYS A CA 1
ATOM 1540 C C . LYS A 1 196 ? -21.354 12.772 23.994 1.00 94.38 196 LYS A C 1
ATOM 1542 O O . LYS A 1 196 ? -21.593 11.579 23.801 1.00 94.38 196 LYS A O 1
ATOM 1547 N N . PRO A 1 197 ? -21.214 13.276 25.231 1.00 93.88 197 PRO A N 1
ATOM 1548 C CA . PRO A 1 197 ? -21.496 12.470 26.413 1.00 93.88 197 PRO A CA 1
ATOM 1549 C C . PRO A 1 197 ? -22.985 12.103 26.433 1.00 93.88 197 PRO A C 1
ATOM 1551 O O . PRO A 1 197 ? -23.836 12.971 26.246 1.00 93.88 197 PRO A O 1
ATOM 1554 N N . LEU A 1 198 ? -23.287 10.823 26.647 1.00 91.00 198 LEU A N 1
ATOM 1555 C CA . LEU A 1 198 ? -24.656 10.324 26.790 1.00 91.00 198 LEU A CA 1
ATOM 1556 C C . LEU A 1 198 ? -25.003 10.180 28.274 1.00 91.00 198 LEU A C 1
ATOM 1558 O O . LEU A 1 198 ? -25.900 10.837 28.790 1.00 91.00 198 LEU A O 1
ATOM 1562 N N . GLU A 1 199 ? -24.226 9.355 28.969 1.00 89.62 199 GLU A N 1
ATOM 1563 C CA . GLU A 1 199 ? -24.301 9.135 30.410 1.00 89.62 199 GLU A CA 1
ATOM 1564 C C . GLU A 1 199 ? -22.893 8.886 30.964 1.00 89.62 199 GLU A C 1
ATOM 1566 O O . GLU A 1 199 ? -21.897 8.927 30.233 1.00 89.62 199 GLU A O 1
ATOM 1571 N N . ARG A 1 200 ? -22.767 8.670 32.277 1.00 87.12 200 ARG A N 1
ATOM 1572 C CA . ARG A 1 200 ? -21.455 8.557 32.921 1.00 87.12 200 ARG A CA 1
ATOM 1573 C C . ARG A 1 200 ? -20.639 7.417 32.298 1.00 87.12 200 ARG A C 1
ATOM 1575 O O . ARG A 1 200 ? -20.948 6.249 32.485 1.00 87.12 200 ARG A O 1
ATOM 1582 N N . GLY A 1 201 ? -19.555 7.779 31.612 1.00 90.12 201 GLY A N 1
ATOM 1583 C CA . GLY A 1 201 ? -18.640 6.817 30.995 1.00 90.12 201 GLY A CA 1
ATOM 1584 C C . GLY A 1 201 ? -19.055 6.316 29.608 1.00 90.12 201 GLY A C 1
ATOM 1585 O O . GLY A 1 201 ? -18.374 5.435 29.085 1.00 90.12 201 GLY A O 1
ATOM 1586 N N . ARG A 1 202 ? -20.110 6.875 28.998 1.00 95.00 202 ARG A N 1
ATOM 1587 C CA . ARG A 1 202 ? -20.572 6.518 27.650 1.00 95.00 202 ARG A CA 1
ATOM 1588 C C . ARG A 1 202 ? -20.721 7.747 26.763 1.00 95.00 202 ARG A C 1
ATOM 1590 O O . ARG A 1 202 ? -21.254 8.777 27.181 1.00 95.00 202 ARG A O 1
ATOM 1597 N N . TRP A 1 203 ? -20.275 7.612 25.521 1.00 96.06 203 TRP A N 1
ATOM 1598 C CA . TRP A 1 203 ? -20.312 8.658 24.506 1.00 96.06 203 TRP A CA 1
ATOM 1599 C C . TRP A 1 203 ? -20.995 8.153 23.242 1.00 96.06 203 TRP A C 1
ATOM 1601 O O . TRP A 1 203 ? -20.808 7.006 22.860 1.00 96.06 203 TRP A O 1
ATOM 1611 N N . THR A 1 204 ? -21.764 9.015 22.588 1.00 94.62 204 THR A N 1
ATOM 1612 C CA . THR A 1 204 ? -22.475 8.728 21.336 1.00 94.62 204 THR A CA 1
ATOM 1613 C C . THR A 1 204 ? -22.048 9.702 20.234 1.00 94.62 204 THR A C 1
ATOM 1615 O O . THR A 1 204 ? -21.198 10.575 20.452 1.00 94.62 204 THR A O 1
ATOM 1618 N N . SER A 1 205 ? -22.627 9.558 19.042 1.00 92.56 205 SER A N 1
ATOM 1619 C CA . SER A 1 205 ? -22.321 10.361 17.856 1.00 92.56 205 SER A CA 1
ATOM 1620 C C . SER A 1 205 ? -22.318 11.861 18.157 1.00 92.56 205 SER A C 1
ATOM 1622 O O . SER A 1 205 ? -23.254 12.407 18.747 1.00 92.56 205 SER A O 1
ATOM 1624 N N . GLY A 1 206 ? -21.251 12.542 17.741 1.00 91.19 206 GLY A N 1
ATOM 1625 C CA . GLY A 1 206 ? -21.053 13.969 17.976 1.00 91.19 206 GLY A CA 1
ATOM 1626 C C . GLY A 1 206 ? -20.638 14.732 16.723 1.00 91.19 206 GLY A C 1
ATOM 1627 O O . GLY A 1 206 ? -21.283 14.631 15.687 1.00 91.19 206 GLY A O 1
ATOM 1628 N N . THR A 1 207 ? -19.594 15.544 16.846 1.00 91.38 207 THR A N 1
ATOM 1629 C CA . THR A 1 207 ? -19.033 16.413 15.798 1.00 91.38 207 THR A CA 1
ATOM 1630 C C . THR A 1 207 ? -17.760 15.837 15.172 1.00 91.38 207 THR A C 1
ATOM 1632 O O . THR A 1 207 ? -16.983 16.571 14.560 1.00 91.38 207 THR A O 1
ATOM 1635 N N . ALA A 1 208 ? -17.519 14.533 15.343 1.00 8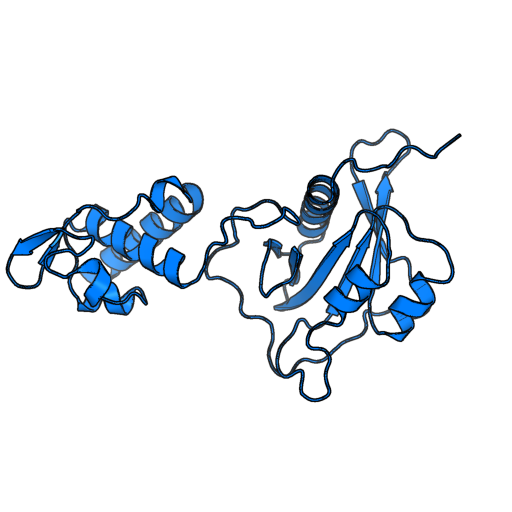9.19 208 ALA A N 1
ATOM 1636 C CA . ALA A 1 208 ? -16.429 13.837 14.673 1.00 89.19 208 ALA A CA 1
ATOM 1637 C C . ALA A 1 208 ? -16.472 14.110 13.158 1.00 89.19 208 ALA A C 1
ATOM 1639 O O . ALA A 1 208 ? -17.557 14.070 12.569 1.00 89.19 208 ALA A O 1
ATOM 1640 N N . PRO A 1 209 ? -15.323 14.374 12.509 1.00 88.06 209 PRO A N 1
ATOM 1641 C CA . PRO A 1 209 ? -15.272 14.414 11.057 1.00 88.06 209 PRO A CA 1
ATOM 1642 C C . PRO A 1 209 ? -15.833 13.119 10.464 1.00 88.06 209 PRO A C 1
ATOM 1644 O O . PRO A 1 209 ? -15.609 12.036 11.009 1.00 88.06 209 PRO A O 1
ATOM 1647 N N . ARG A 1 210 ? -16.532 13.234 9.332 1.00 85.06 210 ARG A N 1
ATOM 1648 C CA . ARG A 1 210 ? -17.096 12.092 8.604 1.00 85.06 210 ARG A CA 1
ATOM 1649 C C . ARG A 1 210 ? -15.989 11.315 7.894 1.00 85.06 210 ARG A C 1
ATOM 1651 O O . ARG A 1 210 ? -15.710 11.524 6.715 1.00 85.06 210 ARG A O 1
ATOM 1658 N N . PHE A 1 211 ? -15.244 10.518 8.658 1.00 85.75 211 PHE A N 1
ATOM 1659 C CA . PHE A 1 211 ? -14.194 9.646 8.124 1.00 85.75 211 PHE A CA 1
ATOM 1660 C C . PHE A 1 211 ? -14.795 8.504 7.299 1.00 85.75 211 PHE A C 1
ATOM 1662 O O . PHE A 1 211 ? -14.181 8.080 6.325 1.00 85.75 211 PHE A O 1
ATOM 1669 N N . ASP A 1 212 ? -15.997 8.065 7.673 1.00 84.50 212 ASP A N 1
ATOM 1670 C CA . ASP A 1 212 ? -16.847 7.110 6.962 1.00 84.50 212 ASP A CA 1
ATOM 1671 C C . ASP A 1 212 ? -17.125 7.559 5.522 1.00 84.50 212 ASP A C 1
ATOM 1673 O O . ASP A 1 212 ? -16.921 6.795 4.586 1.00 84.50 212 ASP A O 1
ATOM 1677 N N . GLU A 1 213 ? -17.473 8.832 5.325 1.00 86.38 213 GLU A N 1
ATOM 1678 C CA . GLU A 1 213 ? -17.711 9.400 3.989 1.00 86.38 213 GLU A CA 1
ATOM 1679 C C . GLU A 1 213 ? -16.421 9.549 3.164 1.00 86.38 213 GLU A C 1
ATOM 1681 O O . GLU A 1 213 ? -16.465 9.597 1.938 1.00 86.38 213 GLU A O 1
ATOM 1686 N N . GLN A 1 214 ? -15.258 9.629 3.820 1.00 81.50 214 GLN A N 1
ATOM 1687 C CA . GLN A 1 214 ? -13.963 9.732 3.138 1.00 81.50 214 GLN A CA 1
ATOM 1688 C C . GLN A 1 214 ? -13.426 8.379 2.661 1.00 81.50 214 GLN A C 1
ATOM 1690 O O . GLN A 1 214 ? -12.590 8.363 1.763 1.00 81.50 214 GLN A O 1
ATOM 1695 N N . HIS A 1 215 ? -13.856 7.278 3.283 1.00 82.56 215 HIS A N 1
ATOM 1696 C CA . HIS A 1 215 ? -13.409 5.917 2.979 1.00 82.56 215 HIS A CA 1
ATOM 1697 C C . HIS A 1 215 ? -14.592 4.933 3.069 1.00 82.56 215 HIS A C 1
ATOM 1699 O O . HIS A 1 215 ? -14.600 4.078 3.962 1.00 82.56 215 HIS A O 1
ATOM 1705 N N . PRO A 1 216 ? -15.598 5.053 2.184 1.00 86.81 216 PRO A N 1
ATOM 1706 C CA . PRO A 1 216 ? -16.859 4.320 2.305 1.00 86.81 216 PRO A CA 1
ATOM 1707 C C . PRO A 1 216 ? -16.680 2.797 2.234 1.00 86.81 216 PRO A C 1
ATOM 1709 O O . PRO A 1 216 ? -17.239 2.080 3.065 1.00 86.81 216 PRO A O 1
ATOM 1712 N N . ASP A 1 217 ? -15.845 2.300 1.321 1.00 85.88 217 ASP A N 1
ATOM 1713 C CA . ASP A 1 217 ? -15.641 0.857 1.137 1.00 85.88 217 ASP A CA 1
ATOM 1714 C C . ASP A 1 217 ? -14.885 0.231 2.316 1.00 85.88 217 ASP A C 1
ATOM 1716 O O . ASP A 1 217 ? -15.242 -0.842 2.810 1.00 85.88 217 ASP A O 1
ATOM 1720 N N . ILE A 1 218 ? -13.883 0.941 2.842 1.00 88.31 218 ILE A N 1
ATOM 1721 C CA . ILE A 1 218 ? -13.145 0.529 4.044 1.00 88.31 218 ILE A CA 1
ATOM 1722 C C . ILE A 1 218 ? -14.050 0.579 5.277 1.00 88.31 218 ILE A C 1
ATOM 1724 O O . ILE A 1 218 ? -14.002 -0.316 6.122 1.00 88.31 218 ILE A O 1
ATOM 1728 N N . TYR A 1 219 ? -14.896 1.605 5.389 1.00 90.94 219 TYR A N 1
ATOM 1729 C CA . TYR A 1 219 ? -15.853 1.704 6.484 1.00 90.94 219 TYR A CA 1
ATOM 1730 C C . TYR A 1 219 ? -16.839 0.533 6.470 1.00 90.94 219 TYR A C 1
ATOM 1732 O O . TYR A 1 219 ? -17.064 -0.073 7.516 1.00 90.94 219 TYR A O 1
ATOM 1740 N N . ALA A 1 220 ? -17.356 0.152 5.298 1.00 91.00 220 ALA A N 1
ATOM 1741 C CA . ALA A 1 220 ? -18.241 -1.002 5.157 1.00 91.00 220 ALA A CA 1
ATOM 1742 C C . ALA A 1 220 ? -17.577 -2.310 5.632 1.00 91.00 220 ALA A C 1
ATOM 1744 O O . ALA A 1 220 ? -18.207 -3.091 6.352 1.00 91.00 220 ALA A O 1
ATOM 1745 N N . GLN A 1 221 ? -16.297 -2.522 5.304 1.00 90.38 221 GLN A N 1
ATOM 1746 C CA . GLN A 1 221 ? -15.519 -3.673 5.787 1.00 90.38 221 GLN A CA 1
ATOM 1747 C C . GLN A 1 221 ? -15.350 -3.647 7.315 1.00 90.38 221 GLN A C 1
ATOM 1749 O O . GLN A 1 221 ? -15.656 -4.629 7.994 1.00 90.38 221 GLN A O 1
ATOM 1754 N N . ILE A 1 222 ? -14.942 -2.503 7.876 1.00 92.75 222 ILE A N 1
ATOM 1755 C CA . ILE A 1 222 ? -14.771 -2.319 9.327 1.00 92.75 222 ILE A CA 1
ATOM 1756 C C . ILE A 1 222 ? -16.089 -2.540 10.077 1.00 92.75 222 ILE A C 1
ATOM 1758 O O . ILE A 1 222 ? -16.097 -3.162 11.144 1.00 92.75 222 ILE A O 1
ATOM 1762 N N . LEU A 1 223 ? -17.204 -2.050 9.536 1.00 93.44 223 LEU A N 1
ATOM 1763 C CA . LEU A 1 223 ? -18.529 -2.202 10.128 1.00 93.44 223 LEU A CA 1
ATOM 1764 C C . LEU A 1 223 ? -18.945 -3.679 10.172 1.00 93.44 223 LEU A C 1
ATOM 1766 O O . LEU A 1 223 ? -19.433 -4.148 11.202 1.00 93.44 223 LEU A O 1
ATOM 1770 N N . ALA A 1 224 ? -18.706 -4.423 9.088 1.00 92.56 224 ALA A N 1
ATOM 1771 C CA . ALA A 1 224 ? -18.980 -5.857 9.021 1.00 92.56 224 ALA A CA 1
ATOM 1772 C C . ALA A 1 224 ? -18.139 -6.651 10.035 1.00 92.56 224 ALA A C 1
ATOM 1774 O O . ALA A 1 224 ? -18.695 -7.422 10.820 1.00 92.56 224 ALA A O 1
ATOM 1775 N N . GLU A 1 225 ? -16.827 -6.407 10.096 1.00 91.56 225 GLU A N 1
ATOM 1776 C CA . GLU A 1 225 ? -15.946 -7.052 11.077 1.00 91.56 225 GLU A CA 1
ATOM 1777 C C . GLU A 1 225 ? -16.338 -6.736 12.521 1.00 91.56 225 GLU A C 1
ATOM 1779 O O . GLU A 1 225 ? -16.318 -7.607 13.392 1.00 91.56 225 GLU A O 1
ATOM 1784 N N . THR A 1 226 ? -16.660 -5.471 12.799 1.00 92.25 226 THR A N 1
ATOM 1785 C CA . THR A 1 226 ? -17.060 -5.038 14.141 1.00 92.25 226 THR A CA 1
ATOM 1786 C C . THR A 1 226 ? -18.349 -5.738 14.548 1.00 92.25 226 THR A C 1
ATOM 1788 O O . THR A 1 226 ? -18.433 -6.272 15.652 1.00 92.25 226 THR A O 1
ATOM 1791 N N . ARG A 1 227 ? -19.327 -5.827 13.639 1.00 93.88 227 ARG A N 1
ATOM 1792 C CA . ARG A 1 227 ? -20.579 -6.554 13.873 1.00 93.88 227 ARG A CA 1
ATOM 1793 C C . ARG A 1 227 ? -20.333 -8.029 14.187 1.00 93.88 227 ARG A C 1
ATOM 1795 O O . ARG A 1 227 ? -20.925 -8.547 15.130 1.00 93.88 227 ARG A O 1
ATOM 1802 N N . GLU A 1 228 ? -19.445 -8.691 13.449 1.00 91.38 228 GLU A N 1
ATOM 1803 C CA . GLU A 1 228 ? -19.089 -10.089 13.706 1.00 91.38 228 GLU A CA 1
ATOM 1804 C C . GLU A 1 228 ? -18.422 -10.268 15.081 1.00 91.38 228 GLU A C 1
ATOM 1806 O O . GLU A 1 228 ? -18.788 -11.168 15.839 1.00 91.38 228 GLU A O 1
ATOM 1811 N N . LYS A 1 229 ? -17.479 -9.384 15.439 1.00 89.56 229 LYS A N 1
ATOM 1812 C CA . LYS A 1 229 ? -16.803 -9.396 16.749 1.00 89.56 229 LYS A CA 1
ATOM 1813 C C . LYS A 1 229 ? -17.797 -9.233 17.900 1.00 89.56 229 LYS A C 1
ATOM 1815 O O . LYS A 1 229 ? -17.726 -9.989 18.866 1.00 89.56 229 LYS A O 1
ATOM 1820 N N . LEU A 1 230 ? -18.745 -8.305 17.775 1.00 88.75 230 LEU A N 1
ATOM 1821 C CA . LEU A 1 230 ? -19.793 -8.097 18.778 1.00 88.75 230 LEU A CA 1
ATOM 1822 C C . LEU A 1 230 ? -20.745 -9.291 18.883 1.00 88.75 230 LEU A C 1
ATOM 1824 O O . LEU A 1 230 ? -21.092 -9.696 19.989 1.00 88.75 230 LEU A O 1
ATOM 1828 N N . GLY A 1 231 ? -21.119 -9.899 17.753 1.00 86.25 231 GLY A N 1
ATOM 1829 C CA . GLY A 1 231 ? -21.938 -11.113 17.741 1.00 86.25 231 GLY A CA 1
ATOM 1830 C C . GLY A 1 231 ? -21.272 -12.280 18.476 1.00 86.25 231 GLY A C 1
ATOM 1831 O O . GLY A 1 231 ? -21.926 -12.968 19.255 1.00 86.25 231 GLY A O 1
ATOM 1832 N N . LYS A 1 232 ? -19.957 -12.465 18.296 1.00 85.81 232 LYS A N 1
ATOM 1833 C CA . LYS A 1 232 ? -19.179 -13.490 19.014 1.00 85.81 232 LYS A CA 1
ATOM 1834 C C . LYS A 1 232 ? -19.088 -13.216 20.516 1.00 85.81 232 LYS A C 1
ATOM 1836 O O . LYS A 1 232 ? -19.179 -14.153 21.297 1.00 85.81 232 LYS A O 1
ATOM 1841 N N . GLN A 1 233 ? -18.935 -11.954 20.919 1.00 79.69 233 GLN A N 1
ATOM 1842 C CA . GLN A 1 233 ? -18.894 -11.566 22.335 1.00 79.69 233 GLN A CA 1
ATOM 1843 C C . GLN A 1 233 ? -20.243 -11.734 23.042 1.00 79.69 233 GLN A C 1
ATOM 1845 O O . GLN A 1 233 ? -20.260 -12.033 24.226 1.00 79.69 233 GLN A O 1
ATOM 1850 N N . ALA A 1 234 ? -21.362 -11.561 22.334 1.00 74.38 234 ALA A N 1
ATOM 1851 C CA . ALA A 1 234 ? -22.697 -11.767 22.896 1.00 74.38 234 ALA A CA 1
ATOM 1852 C C . ALA A 1 234 ? -23.084 -13.254 23.039 1.00 74.38 234 ALA A C 1
ATOM 1854 O O . ALA A 1 234 ? -24.026 -13.570 23.761 1.00 74.38 234 ALA A O 1
ATOM 1855 N N . ALA A 1 235 ? -22.395 -14.150 22.327 1.00 67.00 235 ALA A N 1
ATOM 1856 C CA . ALA A 1 235 ? -22.639 -15.593 22.344 1.00 67.00 235 ALA A CA 1
ATOM 1857 C C . ALA A 1 235 ? -21.732 -16.369 23.323 1.00 67.00 235 ALA A C 1
ATOM 1859 O O . ALA A 1 235 ? -21.914 -17.578 23.470 1.00 67.00 235 ALA A O 1
ATOM 1860 N N . ALA A 1 236 ? -20.756 -15.696 23.939 1.00 56.31 236 ALA A N 1
ATOM 1861 C CA . ALA A 1 236 ? -19.821 -16.241 24.924 1.00 56.31 236 ALA A CA 1
ATOM 1862 C C . ALA A 1 236 ? -20.258 -15.883 26.351 1.00 56.31 236 ALA A C 1
ATOM 1864 O O . ALA A 1 236 ? -20.041 -16.728 27.247 1.00 56.31 236 ALA A O 1
#

Sequence (236 aa):
MAKEKPFATEGALCDAFADWARAQGFTVYPETAGWDMLLVAADGHQLGIEAKLSLNLKVLAQALKGCTYSAERGPDYRAVLVPASCDGVDDICAHFGIEVFTAHHRAYGSKVWEFDRRHAYHHELHDWNPKQRCELPDYIPDVPCGVPAPRTLSPWKVGALRVLALVELQGFVTREDVRNCRNDPRRWCAGDGWLKPLERGRWTSGTAPRFDEQHPDIYAQILAETREKLGKQAAA

Organism: NCBI:txid582702

=== Feature glossary ===
The record interleaves many kinds of information about one protein. Here is each kind framed as the question it answers.

Q: Are the domains correctly placed relative to each other?
A: Predicted aligned error is AlphaFold's pairwise confidence. Unlike pLDDT (per-residue), PAE is per-residue-pair and captures whether two parts of the structure are correctly placed relative to each other. Units are ångströms of expected positional error.

Q: Which residues are in helices, strands, or loops?
A: Eight-state secondary structure (DSSP): H is the canonical α-helix, G the tighter 3₁₀-helix, I the wider π-helix; E/B are β-structure, T and S are turns and bends, and '-' is everything else. DSSP derives these from the pattern of main-chain N–H···O=C hydrogen bonds, not from the sequence.

Q: What if only a Cα trace is available?
A: P-SEA three-state annotation labels each residue as helix, strand, or coil based purely on the geometry of the Cα trace. It serves as a fallback when the full backbone (and thus DSSP) is unavailable.

Q: What are the backbone torsion angles?
A: φ (phi) and ψ (psi) are the two rotatable backbone dihedrals per residue: φ is the C(i-1)–N–Cα–C torsion, ψ is the N–Cα–C–N(i+1) torsion, both in degrees on (−180°, 180°]. α-helical residues cluster near (−60°, −45°); β-strand residues near (−120°, +130°). A Ramachandran plot is simply a scatter of (φ, ψ) for every residue.

Q: What known structures does this most resemble?
A: Structural nearest neighbors (via Foldseek easy-search vs the PDB). Reported per hit: target PDB id, E-value, and alignment TM-score. A TM-score above ~0.5 is the conventional threshold for 'same fold'.

Q: What family and function is it annotated with?
A: Database cross-references. InterPro integrates a dozen domain/family signature databases into unified entries with residue-range hits. GO terms attach function/process/location labels with evidence codes. CATH codes position the fold in a four-level structural taxonomy. Organism is the NCBI-taxonomy species name.

Q: Which residues are buried vs exposed?
A: Solvent accessibility: the surface area of each residue that a 1.4 Å water probe can touch, in Å². When only backbone atoms are present the absolute values are lower than full-atom SASA (side chains contribute most of the area) and are flagged as backbone-only.

Q: What do the diagnostic plots show?
A: Three diagnostic plots accompany the record. The Cα contact map visualizes the tertiary structure as a 2D adjacency matrix (8 Å cutoff, sequence-local contacts suppressed). The Ramachandran plot shows the distribution of backbone (φ, ψ) torsions, with points in the α and β basins reflecting secondary structure content. The PAE plot shows AlphaFold's inter-residue confidence as a color matrix.

Q: What is the amino-acid chain?
A: The amino-acid sequence is the protein's primary structure: the linear order of residues from the N-terminus to the C-terminus, written in one-letter code. Everything else here — the 3D coordinates, the secondary structure, the domain annotations — is ultimately a consequence of this string.

Q: What do the rendered images show?
A: The six renders are orthographic views along the three Cartesian axes in both directions. Representation (cartoon, sticks, or surface) and color scheme (sequence-rainbow or by-chain) vary across proteins so the training set covers all the common visualization conventions.

Q: Where is each backbone atom in 3D?
A: The mmCIF table is the protein's shape written out atom by atom. For each backbone N, Cα, C, and carbonyl O, it records an (x, y, z) coordinate triple in Å plus the residue type, chain letter, and residue number.

Q: How mobile is each atom in the crystal?
A: For experimental (PDB) structures, the B-factor (temperature factor) quantifies the positional spread of each atom in the crystal — a combination of thermal vibration and static disorder — in units of Å². High B-factors mark flexible loops or poorly resolved regions; low B-factors mark the rigid, well-ordered core.

Q: How big and how compact is the whole molecule?
A: Three whole-structure scalars: the radius of gyration (RMS distance of Cα from centroid, in Å), the count of Cα–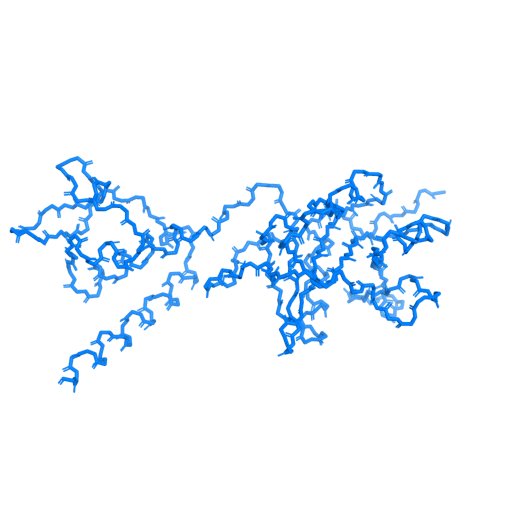Cα contacts (pairs closer than 8 Å and separated by more than four residues in sequence — i.e. tertiary, not local, contacts), and the bounding-box dimensions. Together they distinguish compact globular folds from extended fibres or disordered chains.

Q: What does the local fold look like, residue by residue?
A: A 3Di character summarizes, for each residue, the relative orientation of the Cα frame of its nearest spatial neighbor. Because it encodes fold topology rather than chemistry, 3Di alignments detect remote structural similarity that sequence alignment misses.

Q: How confident is the AlphaFold model at each residue?
A: For AlphaFold models, the B-factor field carries pLDDT — the model's own estimate of local accuracy on a 0–100 scale. Regions with pLDDT<50 should be treated as essentially unmodeled; they often correspond to intrinsically disordered segments.